Protein AF-A0A2S6NL66-F1 (afdb_monomer)

Radius of gyration: 20.99 Å; Cα contacts (8 Å, |Δi|>4): 215; chains: 1; bounding box: 62×36×63 Å

Sequence (212 aa):
MDPLLLLAYFTLPAAITLIAFAALKLHERSAPPGEDVSPSESEQHEQVVKAPINNGARLGTLNHSEDAIAVYDDVVARYDTAGDPGLREPVARALVNKGYTLSMLNRNAEAIAVYDEVVARFGTAGDPGLRRPVATALVNKGFTLGTLNRSAEAIAVYDEVVARFGTAGDPGLRELVARALADKGFTLGTLNRSAEAIAVYDEVVAHFGATG

Organism: Rhodopila globiformis (NCBI:txid1071)

Secondary structure (DSSP, 8-state):
--TTTTTTTSSS-HHHHHHHHHHHHHHTTTPPTT---PPPHHHHHHHHHHHHHHHHHHHHHTT-HHHHHHHHHHHHHHHTTS--HHHHHHHHHHHHHHHHHHHHTT-HHHHHHHHHHHHHHHTT---HHHHHHHHHHHHHHHHHHHHTT-HHHHHHHHHHHHHHHTT---HHHHHHHHHHHHHHHHHHHHTT-HHHHHHHHHHHHHHH----

Foldseek 3Di:
DDPVVVVVPPPDDPVVVVVVVVVVVVVVVPDDPDDPCPDDPLVVVVCVLVVLQVVLLVCLVVVVLVVSLVSLVVLLVVQVPPPDPSSLLSNLSSLLSNLVSCVVVVVLVVSLVSLVVLCVVQVPDPDPSSLLSNLSSLLVNLVSCVVVVVLVVSLVSLVVLCVRQVPPPDPSSLVSNLSSLQSNLVSCVVVVVNVVSVVSVVVSCVRPVPDD

pLDDT: mean 78.71, std 20.43, range [37.91, 98.75]

Nearest PDB structures (foldseek):
  9dze-assembly1_c  TM=5.487E-01  e=2.762E-02  synthetic construct
  5cwl-assembly2_B  TM=4.618E-01  e=5.402E-02  synthetic construct
  6e9x-assembly1_C  TM=4.009E-01  e=3.682E-02  synthetic construct
  6w2r-assembly1_A  TM=4.251E-01  e=6.221E-01  synthetic construct
  6xt4-assembly1_A  TM=4.272E-01  e=3.024E+00  synthetic construct

InterPro domains:
  IPR011990 Tetratricopeptide-like helical domain superfamily [G3DSA:1.25.40.10] (22-126)
  IPR011990 Tetratricopeptide-like helical domain superfamily [G3DSA:1.25.40.10] (127-210)
  IPR011990 Tetratricopeptide-like helical domain superfamily [SSF48452] (90-207)
  IPR019734 Tetratricopeptide repeat [PF13181] (135-162)
  IPR019734 Tetratricopeptide repeat [SM00028] (92-125)
  IPR019734 Tetratricopeptide repeat [SM00028] (135-168)
  IPR019734 Tetratricopeptide repeat [SM00028] (178-211)

Structure (mmCIF, N/CA/C/O backbone):
data_AF-A0A2S6NL66-F1
#
_entry.id   AF-A0A2S6NL66-F1
#
loop_
_atom_site.group_PDB
_atom_site.id
_atom_site.type_symbol
_atom_site.label_atom_id
_atom_site.label_alt_id
_atom_site.label_comp_id
_atom_site.label_asym_id
_atom_site.label_entity_id
_atom_site.label_seq_id
_atom_site.pdbx_PDB_ins_code
_atom_site.Cartn_x
_atom_site.Cartn_y
_atom_site.Cartn_z
_atom_site.occupancy
_atom_site.B_iso_or_equiv
_atom_site.auth_seq_id
_atom_site.auth_comp_id
_atom_site.auth_asym_id
_atom_site.auth_atom_id
_atom_site.pdbx_PDB_model_num
ATOM 1 N N . MET A 1 1 ? 30.990 -9.289 -36.488 1.00 45.16 1 MET A N 1
ATOM 2 C CA . MET A 1 1 ? 29.968 -8.323 -36.038 1.00 45.16 1 MET A CA 1
ATOM 3 C C . MET A 1 1 ? 28.789 -8.439 -36.975 1.00 45.16 1 MET A C 1
ATOM 5 O O . MET A 1 1 ? 28.997 -8.373 -38.180 1.00 45.16 1 MET A O 1
ATOM 9 N N . ASP A 1 2 ? 27.612 -8.714 -36.427 1.00 51.00 2 ASP A N 1
ATOM 10 C CA . ASP A 1 2 ? 26.409 -9.032 -37.193 1.00 51.00 2 ASP A CA 1
ATOM 11 C C . ASP A 1 2 ? 25.670 -7.734 -37.589 1.00 51.00 2 ASP A C 1
ATOM 13 O O . ASP A 1 2 ? 25.336 -6.943 -36.701 1.00 51.00 2 ASP A O 1
ATOM 17 N N . PRO A 1 3 ? 25.437 -7.455 -38.886 1.00 40.78 3 PRO A N 1
ATOM 18 C CA . PRO A 1 3 ? 24.793 -6.218 -39.339 1.00 40.78 3 PRO A CA 1
ATOM 19 C C . PRO A 1 3 ? 23.333 -6.064 -38.874 1.00 40.78 3 PRO A C 1
ATOM 21 O O . PRO A 1 3 ? 22.796 -4.959 -38.938 1.00 40.78 3 PRO A O 1
ATOM 24 N N . LEU A 1 4 ? 22.704 -7.122 -38.349 1.00 39.38 4 LEU A N 1
ATOM 25 C CA . LEU A 1 4 ? 21.351 -7.063 -37.783 1.00 39.38 4 LEU A CA 1
ATOM 26 C C . LEU A 1 4 ? 21.297 -6.468 -36.363 1.00 39.38 4 LEU A C 1
ATOM 28 O O . LEU A 1 4 ? 20.259 -5.944 -35.964 1.00 39.38 4 LEU A O 1
ATOM 32 N N . LEU A 1 5 ? 22.415 -6.451 -35.629 1.00 43.41 5 LEU A N 1
ATOM 33 C CA . LEU A 1 5 ? 22.511 -5.803 -34.311 1.00 43.41 5 LEU A CA 1
ATOM 34 C C . LEU A 1 5 ? 22.634 -4.270 -34.400 1.00 43.41 5 LEU A C 1
ATOM 36 O O . LEU A 1 5 ? 22.403 -3.576 -33.414 1.00 43.41 5 LEU A O 1
ATOM 40 N N . LEU A 1 6 ? 22.957 -3.725 -35.579 1.00 41.75 6 LEU A N 1
ATOM 41 C CA . LEU A 1 6 ? 23.128 -2.281 -35.781 1.00 41.75 6 LEU A CA 1
ATOM 42 C C . LEU A 1 6 ? 21.792 -1.535 -35.977 1.00 41.75 6 LEU A C 1
ATOM 44 O O . LEU A 1 6 ? 21.710 -0.332 -35.742 1.00 41.75 6 LEU A O 1
ATOM 48 N N . LEU A 1 7 ? 20.741 -2.243 -36.404 1.00 37.91 7 LEU A N 1
ATOM 49 C CA . LEU A 1 7 ? 19.448 -1.655 -36.780 1.00 37.91 7 LEU A CA 1
ATOM 50 C C . LEU A 1 7 ? 18.470 -1.501 -35.606 1.00 37.91 7 LEU A C 1
ATOM 52 O O . LEU A 1 7 ? 17.617 -0.619 -35.647 1.00 37.91 7 LEU A O 1
ATOM 56 N N . ALA A 1 8 ? 18.636 -2.269 -34.524 1.00 43.78 8 ALA A N 1
ATOM 57 C CA . ALA A 1 8 ? 17.844 -2.108 -33.298 1.00 43.78 8 ALA A CA 1
ATOM 58 C C . ALA A 1 8 ? 18.237 -0.859 -32.474 1.00 43.78 8 ALA A C 1
ATOM 60 O O . ALA A 1 8 ? 17.528 -0.472 -31.549 1.00 43.78 8 ALA A O 1
ATOM 61 N N . TYR A 1 9 ? 19.346 -0.200 -32.828 1.00 39.34 9 TYR A N 1
ATOM 62 C CA . TYR A 1 9 ? 19.868 0.985 -32.139 1.00 39.34 9 TYR A CA 1
ATOM 63 C C . TYR A 1 9 ? 19.238 2.315 -32.588 1.00 39.34 9 TYR A C 1
ATOM 65 O O . TYR A 1 9 ? 19.49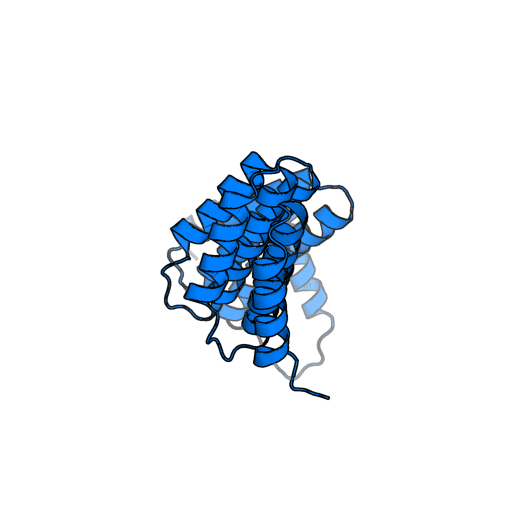2 3.344 -31.965 1.00 39.34 9 TYR A O 1
ATOM 73 N N . PHE A 1 10 ? 18.417 2.321 -33.645 1.00 43.12 10 PHE A N 1
ATOM 74 C CA . PHE A 1 10 ? 17.965 3.557 -34.301 1.00 43.12 10 PHE A CA 1
ATOM 75 C C . PHE A 1 10 ? 16.511 3.979 -34.026 1.00 43.12 10 PHE A C 1
ATOM 77 O O . PHE A 1 10 ? 16.032 4.928 -34.642 1.00 43.12 10 PHE A O 1
ATOM 84 N N . THR A 1 11 ? 15.806 3.341 -33.086 1.00 47.81 11 THR A N 1
ATOM 85 C CA . THR A 1 11 ? 14.387 3.652 -32.798 1.00 47.81 11 THR A CA 1
ATOM 86 C C . THR A 1 11 ? 14.088 4.056 -31.353 1.00 47.81 11 THR A C 1
ATOM 88 O O . THR A 1 11 ? 12.927 4.068 -30.953 1.00 47.81 11 THR A O 1
ATOM 91 N N . LEU A 1 12 ? 15.097 4.425 -30.559 1.00 40.97 12 LEU A N 1
ATOM 92 C CA . LEU A 1 12 ? 14.887 5.086 -29.265 1.00 40.97 12 LEU A CA 1
ATOM 93 C C . LEU A 1 12 ? 15.130 6.597 -29.408 1.00 40.97 12 LEU A C 1
ATOM 95 O O . LEU A 1 12 ? 16.060 6.995 -30.115 1.00 40.97 12 LEU A O 1
ATOM 99 N N . PRO A 1 13 ? 14.334 7.468 -28.758 1.00 49.12 13 PRO A N 1
ATOM 100 C CA . PRO A 1 13 ? 14.590 8.902 -28.784 1.00 49.12 13 PRO A CA 1
ATOM 101 C C . PRO A 1 13 ? 15.976 9.181 -28.184 1.00 49.12 13 PRO A C 1
ATOM 103 O O . PRO A 1 13 ? 16.259 8.834 -27.036 1.00 49.12 13 PRO A O 1
ATOM 106 N N . ALA A 1 14 ? 16.837 9.818 -28.984 1.00 42.53 14 ALA A N 1
ATOM 107 C CA . ALA A 1 14 ? 18.279 9.988 -28.769 1.00 42.53 14 ALA A CA 1
ATOM 108 C C . ALA A 1 14 ? 18.696 10.564 -27.397 1.00 42.53 14 ALA A C 1
ATOM 110 O O . ALA A 1 14 ? 19.851 10.433 -26.998 1.00 42.53 14 ALA A O 1
ATOM 111 N N . ALA A 1 15 ? 17.771 11.172 -26.649 1.00 39.12 15 ALA A N 1
ATOM 112 C CA . ALA A 1 15 ? 18.017 11.718 -25.317 1.00 39.12 15 ALA A CA 1
ATOM 113 C C . ALA A 1 15 ? 18.255 10.640 -24.240 1.00 39.12 15 ALA A C 1
ATOM 115 O O . ALA A 1 15 ? 19.050 10.857 -23.329 1.00 39.12 15 ALA A O 1
ATOM 116 N N . ILE A 1 16 ? 17.616 9.469 -24.344 1.00 42.53 16 ILE A N 1
ATOM 117 C CA . ILE A 1 16 ? 17.705 8.418 -23.311 1.00 42.53 16 ILE A CA 1
ATOM 118 C C . ILE A 1 16 ? 19.026 7.647 -23.431 1.00 42.53 16 ILE A C 1
ATOM 120 O O . ILE A 1 16 ? 19.705 7.413 -22.430 1.00 42.53 16 ILE A O 1
ATOM 124 N N . THR A 1 17 ? 19.459 7.349 -24.660 1.00 41.09 17 THR A N 1
ATOM 125 C CA . THR A 1 17 ? 20.779 6.760 -24.934 1.00 41.09 17 THR A CA 1
ATOM 126 C C . THR A 1 17 ? 21.905 7.688 -24.473 1.00 41.09 17 THR A C 1
ATOM 128 O O . THR A 1 17 ? 22.908 7.221 -23.941 1.00 41.09 17 THR A O 1
ATOM 131 N N . LEU A 1 18 ? 21.725 9.008 -24.602 1.00 40.62 18 LEU A N 1
ATOM 132 C CA . LEU A 1 18 ? 22.717 10.000 -24.187 1.00 40.62 18 LEU A CA 1
ATOM 133 C C . LEU A 1 18 ? 22.894 10.062 -22.659 1.00 40.62 18 LEU A C 1
ATOM 135 O O . LEU A 1 18 ? 24.019 10.226 -22.196 1.00 40.62 18 LEU A O 1
ATOM 139 N N . ILE A 1 19 ? 21.824 9.886 -21.872 1.00 48.31 19 ILE A N 1
ATOM 140 C CA . ILE A 1 19 ? 21.891 9.880 -20.397 1.00 48.31 19 ILE A CA 1
ATOM 141 C C . ILE A 1 19 ? 22.597 8.619 -19.886 1.00 48.31 19 ILE A C 1
ATOM 143 O O . ILE A 1 19 ? 23.478 8.719 -19.031 1.00 48.31 19 ILE A O 1
ATOM 147 N N . ALA A 1 20 ? 22.275 7.449 -20.448 1.00 40.19 20 ALA A N 1
ATOM 148 C CA . ALA A 1 20 ? 22.952 6.197 -20.108 1.00 40.19 20 ALA A CA 1
ATOM 149 C C . ALA A 1 20 ? 24.449 6.239 -20.475 1.00 40.19 20 ALA A C 1
ATOM 151 O O . ALA A 1 20 ? 25.298 5.832 -19.685 1.00 40.19 20 ALA A O 1
ATOM 152 N N . PHE A 1 21 ? 24.792 6.817 -21.631 1.00 46.84 21 PHE A N 1
ATOM 153 C CA . PHE A 1 21 ? 26.181 6.943 -22.084 1.00 46.84 21 PHE A CA 1
ATOM 154 C C . PHE A 1 21 ? 26.978 8.014 -21.313 1.00 46.84 21 PHE A C 1
ATOM 156 O O . PHE A 1 21 ? 28.174 7.849 -21.071 1.00 46.84 21 PHE A O 1
ATOM 163 N N . ALA A 1 22 ? 26.331 9.109 -20.895 1.00 43.69 22 ALA A N 1
ATOM 164 C CA . ALA A 1 22 ? 26.955 10.151 -20.079 1.00 43.69 22 ALA A CA 1
ATOM 165 C C . ALA A 1 22 ? 27.238 9.672 -18.646 1.00 43.69 22 ALA A C 1
ATOM 167 O O . ALA A 1 22 ? 28.292 10.000 -18.101 1.00 43.69 22 ALA A O 1
ATOM 168 N N . ALA A 1 23 ? 26.349 8.859 -18.063 1.00 43.44 23 ALA A N 1
ATOM 169 C CA . ALA A 1 23 ? 26.575 8.224 -16.765 1.00 43.44 23 ALA A CA 1
ATOM 170 C C . ALA A 1 23 ? 27.748 7.224 -16.808 1.00 43.44 23 ALA A C 1
ATOM 172 O O . ALA A 1 23 ? 28.585 7.237 -15.906 1.00 43.44 23 ALA A O 1
ATOM 173 N N . LEU A 1 24 ? 27.872 6.447 -17.896 1.00 43.16 24 LEU A N 1
ATOM 174 C CA . LEU A 1 24 ? 28.992 5.523 -18.126 1.00 43.16 24 LEU A CA 1
ATOM 175 C C . LEU A 1 24 ? 30.343 6.262 -18.205 1.00 43.16 24 LEU A C 1
ATOM 177 O O . LEU A 1 24 ? 31.284 5.942 -17.481 1.00 43.16 24 LEU A O 1
ATOM 181 N N . LYS A 1 25 ? 30.424 7.325 -19.020 1.00 46.97 25 LYS A N 1
ATOM 182 C CA . LYS A 1 25 ? 31.670 8.092 -19.219 1.00 46.97 25 LYS A CA 1
ATOM 183 C C . LYS A 1 25 ? 32.102 8.941 -18.022 1.00 46.97 25 LYS A C 1
ATOM 185 O O . LYS A 1 25 ? 33.284 9.272 -17.911 1.00 46.97 25 LYS A O 1
ATOM 190 N N . LEU A 1 26 ? 31.171 9.353 -17.158 1.00 47.03 26 LEU A N 1
ATOM 191 C CA . LEU A 1 26 ? 31.496 10.102 -15.938 1.00 47.03 26 LEU A CA 1
ATOM 192 C C . LEU A 1 26 ? 32.012 9.183 -14.821 1.00 47.03 26 LEU A C 1
ATOM 194 O O . LEU A 1 26 ? 32.865 9.614 -14.049 1.00 47.03 26 LEU A O 1
ATOM 198 N N . HIS A 1 27 ? 31.568 7.923 -14.774 1.00 44.78 27 HIS A N 1
ATOM 199 C CA . HIS A 1 27 ? 32.081 6.928 -13.830 1.00 44.78 27 HIS A CA 1
ATOM 200 C C . HIS A 1 27 ? 33.499 6.450 -14.202 1.00 44.78 27 HIS A C 1
ATOM 202 O O . HIS A 1 27 ? 34.377 6.408 -13.341 1.00 44.78 27 HIS A O 1
ATOM 208 N N . GLU A 1 28 ? 33.773 6.237 -15.497 1.00 42.09 28 GLU A N 1
ATOM 209 C CA . GLU A 1 28 ? 35.099 5.844 -16.018 1.00 42.09 28 GLU A CA 1
ATOM 210 C C . GLU A 1 28 ? 36.219 6.865 -15.741 1.00 42.09 28 GLU A C 1
ATOM 212 O O . GLU A 1 28 ? 37.400 6.528 -15.790 1.00 42.09 28 GLU A O 1
ATOM 217 N N . ARG A 1 29 ? 35.884 8.126 -15.436 1.00 46.22 29 ARG A N 1
ATOM 218 C CA . ARG A 1 29 ? 36.875 9.182 -15.160 1.00 46.22 29 ARG A CA 1
ATOM 219 C C . ARG A 1 29 ? 37.254 9.343 -13.687 1.00 46.22 29 ARG A C 1
ATOM 221 O O . ARG A 1 29 ? 38.150 10.137 -13.411 1.00 46.22 29 ARG A O 1
ATOM 228 N N . SER A 1 30 ? 36.603 8.638 -12.757 1.00 45.69 30 SER A N 1
ATOM 229 C CA . SER A 1 30 ? 36.762 8.891 -11.313 1.00 45.69 30 SER A CA 1
ATOM 230 C C . SER A 1 30 ? 37.245 7.695 -10.478 1.00 45.69 30 SER A C 1
ATOM 232 O O . SER A 1 30 ? 37.399 7.853 -9.265 1.00 45.69 30 SER A O 1
ATOM 234 N N . ALA A 1 31 ? 37.486 6.520 -11.064 1.00 41.09 31 ALA A N 1
ATOM 235 C CA . ALA A 1 31 ? 37.883 5.336 -10.298 1.00 41.09 31 ALA A CA 1
ATOM 236 C C . ALA A 1 31 ? 39.421 5.168 -10.231 1.00 41.09 31 ALA A C 1
ATOM 238 O O . ALA A 1 31 ? 40.091 5.269 -11.263 1.00 41.09 31 ALA A O 1
ATOM 239 N N . PRO A 1 32 ? 40.007 4.923 -9.040 1.00 42.50 32 PRO A N 1
ATOM 240 C CA . PRO A 1 32 ? 41.422 4.588 -8.906 1.00 42.50 32 PRO A CA 1
ATOM 241 C C . PRO A 1 32 ? 41.724 3.213 -9.537 1.00 42.50 32 PRO A C 1
ATOM 243 O O . PRO A 1 32 ? 40.875 2.322 -9.509 1.00 42.50 32 PRO A O 1
ATOM 246 N N . PRO A 1 33 ? 42.927 3.008 -10.102 1.00 40.75 33 PRO A N 1
ATOM 247 C CA . PRO A 1 33 ? 43.262 1.783 -10.819 1.00 40.75 33 PRO A CA 1
ATOM 248 C C . PRO A 1 33 ? 43.464 0.626 -9.831 1.00 40.75 33 PRO A C 1
ATOM 250 O O . PRO A 1 33 ? 44.398 0.667 -9.031 1.00 40.75 33 PRO A O 1
ATOM 253 N N . GLY A 1 34 ? 42.624 -0.413 -9.886 1.00 43.44 34 GLY A N 1
ATOM 254 C CA . GLY A 1 34 ? 42.891 -1.645 -9.132 1.00 43.44 34 GLY A CA 1
ATOM 255 C C . GLY A 1 34 ? 41.740 -2.625 -8.918 1.00 43.44 34 GLY A C 1
ATOM 256 O O . GLY A 1 34 ? 42.019 -3.772 -8.588 1.00 43.44 34 GLY A O 1
ATOM 257 N N . GLU A 1 35 ? 40.483 -2.239 -9.130 1.00 42.88 35 GLU A N 1
ATOM 258 C CA . GLU A 1 35 ? 39.345 -3.147 -8.942 1.00 42.88 35 GLU A CA 1
ATOM 259 C C . GLU A 1 35 ? 38.425 -3.059 -10.162 1.00 42.88 35 GLU A C 1
ATOM 261 O O . GLU A 1 35 ? 37.613 -2.146 -10.297 1.00 42.88 35 GLU A O 1
ATOM 266 N N . ASP A 1 36 ? 38.618 -3.981 -11.105 1.00 48.28 36 ASP A N 1
ATOM 267 C CA . ASP A 1 36 ? 37.723 -4.167 -12.246 1.00 48.28 36 ASP A CA 1
ATOM 268 C C . ASP A 1 36 ? 36.457 -4.874 -11.751 1.00 48.28 36 ASP A C 1
ATOM 270 O O . ASP A 1 36 ? 36.293 -6.087 -11.879 1.00 48.28 36 ASP A O 1
ATOM 274 N N . VAL A 1 37 ? 35.591 -4.113 -11.082 1.00 46.78 37 VAL A N 1
ATOM 275 C CA . VAL A 1 37 ? 34.251 -4.557 -10.691 1.00 46.78 37 VAL A CA 1
ATOM 276 C C . VAL A 1 37 ? 33.274 -4.024 -11.732 1.00 46.78 37 VAL A C 1
ATOM 278 O O . VAL A 1 37 ? 32.453 -3.147 -11.464 1.00 46.78 37 VAL A O 1
ATOM 281 N N . SER A 1 38 ? 33.409 -4.510 -12.969 1.00 49.84 38 SER A N 1
ATOM 282 C CA . SER A 1 38 ? 32.357 -4.348 -13.971 1.00 49.84 38 SER A CA 1
ATOM 283 C C . SER A 1 38 ? 31.061 -4.920 -13.377 1.00 49.84 38 SER A C 1
ATOM 285 O O . SER A 1 38 ? 31.068 -6.089 -12.974 1.00 49.84 38 SER A O 1
ATOM 287 N N . PRO A 1 39 ? 29.974 -4.132 -13.253 1.00 47.19 39 PRO A N 1
ATOM 288 C CA . PRO A 1 39 ? 28.744 -4.613 -12.639 1.00 47.19 39 PRO A CA 1
ATOM 289 C C . PRO A 1 39 ? 28.247 -5.841 -13.397 1.00 47.19 39 PRO A C 1
ATOM 291 O O . PRO A 1 39 ? 28.219 -5.837 -14.631 1.00 47.19 39 PRO A O 1
ATOM 294 N N . SER A 1 40 ? 27.852 -6.880 -12.668 1.00 51.97 40 SER A N 1
ATOM 295 C CA . SER A 1 40 ? 27.247 -8.082 -13.245 1.00 51.97 40 SER A CA 1
ATOM 296 C C . SER A 1 40 ? 26.033 -7.722 -14.113 1.00 51.97 40 SER A C 1
ATOM 298 O O . SER A 1 40 ? 25.358 -6.727 -13.856 1.00 51.97 40 SER A O 1
ATOM 300 N N . GLU A 1 41 ? 25.703 -8.526 -15.128 1.00 50.47 41 GLU A N 1
ATOM 301 C CA . GLU A 1 41 ? 24.532 -8.282 -15.997 1.00 50.47 41 GLU A CA 1
ATOM 302 C C . GLU A 1 41 ? 23.230 -8.095 -15.188 1.00 50.47 41 GLU A C 1
ATOM 304 O O . GLU A 1 41 ? 22.387 -7.270 -15.537 1.00 50.47 41 GLU A O 1
ATOM 309 N N . SER A 1 42 ? 23.105 -8.775 -14.041 1.00 50.19 42 SER A N 1
ATOM 310 C CA . SER A 1 42 ? 22.026 -8.575 -13.066 1.00 50.19 42 SER A CA 1
ATOM 311 C C . SER A 1 42 ? 22.019 -7.180 -12.439 1.00 50.19 42 SER A C 1
ATOM 313 O O . SER A 1 42 ? 20.963 -6.557 -12.358 1.00 50.19 42 SER A O 1
ATOM 315 N N . GLU A 1 43 ? 23.177 -6.659 -12.032 1.00 55.78 43 GLU A N 1
ATOM 316 C CA . GLU A 1 43 ? 23.298 -5.306 -11.473 1.00 55.78 43 GLU A CA 1
ATOM 317 C C . GLU A 1 43 ? 23.074 -4.238 -12.548 1.00 55.78 43 GLU A C 1
ATOM 319 O O . GLU A 1 43 ? 22.504 -3.183 -12.269 1.00 55.78 43 GLU A O 1
ATOM 324 N N . GLN A 1 44 ? 23.471 -4.514 -13.792 1.00 56.94 44 GLN A N 1
ATOM 325 C CA . GLN A 1 44 ? 23.210 -3.636 -14.931 1.00 56.94 44 GLN A CA 1
ATOM 326 C C . GLN A 1 44 ? 21.709 -3.561 -15.232 1.00 56.94 44 GLN A C 1
ATOM 328 O O . GLN A 1 44 ? 21.160 -2.462 -15.324 1.00 56.94 44 GLN A O 1
ATOM 333 N N . HIS A 1 45 ? 21.016 -4.701 -15.311 1.00 59.19 45 HIS A N 1
ATOM 334 C CA . HIS A 1 45 ? 19.562 -4.737 -15.480 1.00 59.19 45 HIS A CA 1
ATOM 335 C C . HIS A 1 45 ? 18.839 -4.054 -14.316 1.00 59.19 45 HIS A C 1
ATOM 337 O O . HIS A 1 45 ? 17.941 -3.238 -14.530 1.00 59.19 45 HIS A O 1
ATOM 343 N N . GLU A 1 46 ? 19.271 -4.301 -13.083 1.00 60.34 46 GLU A N 1
ATOM 344 C CA . GLU A 1 46 ? 18.687 -3.685 -11.898 1.00 60.34 46 GLU A CA 1
ATOM 345 C C . GLU A 1 46 ? 18.852 -2.154 -11.893 1.00 60.34 46 GLU A C 1
ATOM 347 O O . GLU A 1 46 ? 17.893 -1.425 -11.611 1.00 60.34 46 GLU A O 1
ATOM 352 N N . GLN A 1 47 ? 20.031 -1.636 -12.251 1.00 61.09 47 GLN A N 1
ATOM 353 C CA . GLN A 1 47 ? 20.271 -0.192 -12.349 1.00 61.09 47 GLN A CA 1
ATOM 354 C C . GLN A 1 47 ? 19.437 0.463 -13.453 1.00 61.09 47 GLN A C 1
ATOM 356 O O . GLN A 1 47 ? 18.865 1.538 -13.236 1.00 61.09 47 GLN A O 1
ATOM 361 N N . VAL A 1 48 ? 19.315 -0.201 -14.605 1.00 63.81 48 VAL A N 1
ATOM 362 C CA . VAL A 1 48 ? 18.533 0.283 -15.748 1.00 63.81 48 VAL A CA 1
ATOM 363 C C . VAL A 1 48 ? 17.050 0.439 -15.389 1.00 63.81 48 VAL A C 1
ATOM 365 O O . VAL A 1 48 ? 16.420 1.385 -15.860 1.00 63.81 48 VAL A O 1
ATOM 368 N N . VAL A 1 49 ? 16.497 -0.404 -14.509 1.00 63.16 49 VAL A N 1
ATOM 369 C CA . VAL A 1 49 ? 15.086 -0.295 -14.099 1.00 63.16 49 VAL A CA 1
ATOM 370 C C . VAL A 1 49 ? 14.887 0.595 -12.866 1.00 63.16 49 VAL A C 1
ATOM 372 O O . VAL A 1 49 ? 13.893 1.319 -12.766 1.00 63.16 49 VAL A O 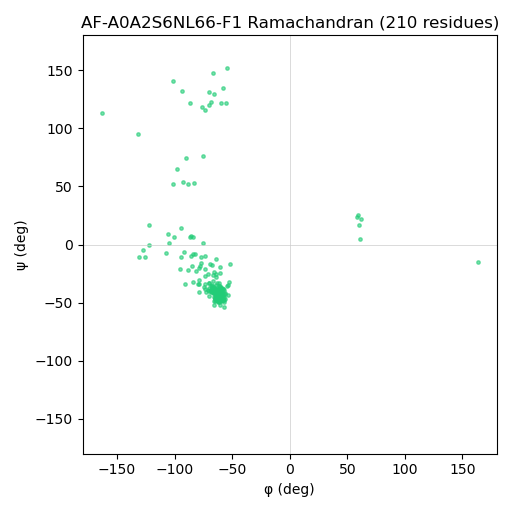1
ATOM 375 N N . LYS A 1 50 ? 15.828 0.615 -11.914 1.00 73.19 50 LYS A N 1
ATOM 376 C CA . LYS A 1 50 ? 15.721 1.475 -10.720 1.00 73.19 50 LYS A CA 1
ATOM 377 C C . LYS A 1 50 ? 15.794 2.963 -11.059 1.00 73.19 50 LYS A C 1
ATOM 379 O O . LYS A 1 50 ? 15.079 3.757 -10.444 1.00 73.19 50 LYS A O 1
ATOM 384 N N . ALA A 1 51 ? 16.624 3.345 -12.029 1.00 72.75 51 ALA A N 1
ATOM 385 C CA . ALA A 1 51 ? 16.800 4.736 -12.438 1.00 72.75 51 ALA A CA 1
ATOM 386 C C . ALA A 1 51 ? 15.489 5.426 -12.886 1.00 72.75 51 ALA A C 1
ATOM 388 O O . ALA A 1 51 ? 15.154 6.464 -12.304 1.00 72.75 51 ALA A O 1
ATOM 389 N N . PRO A 1 52 ? 14.701 4.884 -13.837 1.00 67.69 52 PRO A N 1
ATOM 390 C CA . PRO A 1 52 ? 13.437 5.495 -14.244 1.00 67.69 52 PRO A CA 1
ATOM 391 C C . PRO A 1 52 ? 12.393 5.491 -13.120 1.00 67.69 52 PRO A C 1
ATOM 393 O O . PRO A 1 52 ? 11.705 6.492 -12.945 1.00 67.69 52 PRO A O 1
ATOM 396 N N . ILE A 1 53 ? 12.325 4.450 -12.280 1.00 68.25 53 ILE A N 1
ATOM 397 C CA . ILE A 1 53 ? 11.392 4.426 -11.137 1.00 68.25 53 ILE A CA 1
ATOM 398 C C . ILE A 1 53 ? 11.697 5.561 -10.147 1.00 68.25 53 ILE A C 1
ATOM 400 O O . ILE A 1 53 ? 10.786 6.261 -9.692 1.00 68.25 53 ILE A O 1
ATOM 404 N N . ASN A 1 54 ? 12.977 5.769 -9.832 1.00 73.31 54 ASN A N 1
ATOM 405 C CA . ASN A 1 54 ? 13.416 6.847 -8.948 1.00 73.31 54 ASN A CA 1
ATOM 406 C C . ASN A 1 54 ? 13.200 8.226 -9.587 1.00 73.31 54 ASN A C 1
ATOM 408 O O . ASN A 1 54 ? 12.869 9.186 -8.890 1.00 73.31 54 ASN A O 1
ATOM 412 N N . ASN A 1 55 ? 13.363 8.330 -10.909 1.00 67.81 55 ASN A N 1
ATOM 413 C CA . ASN A 1 55 ? 13.077 9.555 -11.646 1.00 67.81 55 ASN A CA 1
ATOM 414 C C . ASN A 1 55 ? 11.585 9.908 -11.597 1.00 67.81 55 ASN A C 1
ATOM 416 O O . ASN A 1 55 ? 11.243 11.024 -11.217 1.00 67.81 55 ASN A O 1
ATOM 420 N N . GLY A 1 56 ? 10.697 8.948 -11.876 1.00 66.00 56 GLY A N 1
ATOM 421 C CA . GLY A 1 56 ? 9.253 9.141 -11.734 1.00 66.00 56 GLY A CA 1
ATOM 422 C C . GLY A 1 56 ? 8.872 9.586 -10.319 1.00 66.00 56 GLY A C 1
ATOM 423 O O . GLY A 1 56 ? 8.104 10.530 -10.152 1.00 66.00 56 GLY A O 1
ATOM 424 N N . ALA A 1 57 ? 9.494 8.998 -9.287 1.00 66.06 57 ALA A N 1
ATOM 425 C CA . ALA A 1 57 ? 9.186 9.348 -7.897 1.00 66.06 57 ALA A CA 1
ATOM 426 C C . ALA A 1 57 ? 9.567 10.803 -7.590 1.00 66.06 57 ALA A C 1
ATOM 428 O O . ALA A 1 57 ? 8.793 11.547 -6.990 1.00 66.06 57 ALA A O 1
ATOM 429 N N . ARG A 1 58 ? 10.736 11.238 -8.074 1.00 64.12 58 ARG A N 1
ATOM 430 C CA . ARG A 1 58 ? 11.181 12.632 -7.969 1.00 64.12 58 ARG A CA 1
ATOM 431 C C . ARG A 1 58 ? 10.272 13.585 -8.745 1.00 64.12 58 ARG A C 1
ATOM 433 O O . ARG A 1 58 ? 9.934 14.639 -8.217 1.00 64.12 58 ARG A O 1
ATOM 440 N N . LEU A 1 59 ? 9.843 13.233 -9.955 1.00 63.75 59 LEU A N 1
ATOM 441 C CA . LEU A 1 59 ? 8.926 14.065 -10.745 1.00 63.75 59 LEU A CA 1
ATOM 442 C C . LEU A 1 59 ? 7.576 14.253 -10.040 1.00 63.75 59 LEU A C 1
ATOM 444 O O . LEU A 1 59 ? 7.070 15.374 -9.987 1.00 63.75 59 LEU A O 1
ATOM 448 N N . GLY A 1 60 ? 7.060 13.199 -9.398 1.00 61.22 60 GLY A N 1
ATOM 449 C CA . GLY A 1 60 ? 5.871 13.283 -8.546 1.00 61.22 60 GLY A CA 1
ATOM 450 C C . GLY A 1 60 ? 6.030 14.286 -7.397 1.00 61.22 60 GLY A C 1
ATOM 451 O O . GLY A 1 60 ? 5.109 15.043 -7.109 1.00 61.22 60 GLY A O 1
ATOM 452 N N . THR A 1 61 ? 7.219 14.370 -6.785 1.00 64.50 61 THR A N 1
ATOM 453 C CA . THR A 1 61 ? 7.504 15.377 -5.740 1.00 64.50 61 THR A CA 1
ATOM 454 C C . THR A 1 61 ? 7.692 16.804 -6.269 1.00 64.50 61 THR A C 1
ATOM 456 O O . THR A 1 61 ? 7.526 17.755 -5.512 1.00 64.50 61 THR A O 1
ATOM 459 N N . LEU A 1 62 ? 8.009 16.971 -7.558 1.00 67.69 62 LEU A N 1
ATOM 460 C CA . LEU A 1 62 ? 8.214 18.269 -8.217 1.00 67.69 62 LEU A CA 1
ATOM 461 C C . LEU A 1 62 ? 6.949 18.799 -8.915 1.00 67.69 62 LEU A C 1
ATOM 463 O O . LEU A 1 62 ? 7.030 19.735 -9.704 1.00 67.69 62 LEU A O 1
ATOM 467 N N . ASN A 1 63 ? 5.782 18.216 -8.623 1.00 66.75 63 ASN A N 1
ATOM 468 C CA . ASN A 1 63 ? 4.497 18.555 -9.241 1.00 66.75 63 ASN A CA 1
ATOM 469 C C . ASN A 1 63 ? 4.449 18.317 -10.768 1.00 66.75 63 ASN A C 1
ATOM 471 O O . ASN A 1 63 ? 3.610 18.884 -11.465 1.00 66.75 63 ASN A O 1
ATOM 475 N N . HIS A 1 64 ? 5.328 17.455 -11.292 1.00 78.44 64 HIS A N 1
ATOM 476 C CA . HIS A 1 64 ? 5.322 16.964 -12.677 1.00 78.44 64 HIS A CA 1
ATOM 477 C C . HIS A 1 64 ? 4.721 15.552 -12.722 1.00 78.44 64 HIS A C 1
ATOM 479 O O . HIS A 1 64 ? 5.323 14.588 -13.197 1.00 78.44 64 HIS A O 1
ATOM 485 N N . SER A 1 65 ? 3.531 15.414 -12.144 1.00 80.94 65 SER A N 1
ATOM 486 C CA . SER A 1 65 ? 2.901 14.117 -11.891 1.00 80.94 65 SER A CA 1
ATOM 487 C C . SER A 1 65 ? 2.515 13.363 -13.169 1.00 80.94 65 SER A C 1
ATOM 489 O O . SER A 1 65 ? 2.577 12.139 -13.179 1.00 80.94 65 SER A O 1
ATOM 491 N N . GLU A 1 66 ? 2.170 14.061 -14.256 1.00 85.06 66 GLU A N 1
ATOM 492 C CA . GLU A 1 66 ? 1.880 13.414 -15.549 1.00 85.06 66 GLU A CA 1
ATOM 493 C C . GLU A 1 66 ? 3.151 12.845 -16.204 1.00 85.06 66 GLU A C 1
ATOM 495 O O . GLU A 1 66 ? 3.138 11.716 -16.691 1.00 85.06 66 GLU A O 1
ATOM 500 N N . ASP A 1 67 ? 4.283 13.555 -16.122 1.00 80.38 67 ASP A N 1
ATOM 501 C CA . ASP A 1 67 ? 5.575 13.037 -16.597 1.00 80.38 67 ASP A CA 1
ATOM 502 C C . ASP A 1 67 ? 6.009 11.810 -15.782 1.00 80.38 67 ASP A C 1
ATOM 504 O O . ASP A 1 67 ? 6.538 10.841 -16.328 1.00 80.38 67 ASP A O 1
ATOM 508 N N . ALA A 1 68 ? 5.754 11.819 -14.468 1.00 79.81 68 ALA A N 1
ATOM 509 C CA . ALA A 1 68 ? 5.999 10.666 -13.608 1.00 79.81 68 ALA A CA 1
ATOM 510 C C . ALA A 1 68 ? 5.173 9.444 -14.039 1.00 79.81 68 ALA A C 1
ATOM 512 O O . ALA A 1 68 ? 5.721 8.346 -14.146 1.00 79.81 68 ALA A O 1
ATOM 513 N N . ILE A 1 69 ? 3.880 9.636 -14.324 1.00 85.00 69 ILE A N 1
ATOM 514 C CA . ILE A 1 69 ? 2.991 8.573 -14.815 1.00 85.00 69 ILE A CA 1
ATOM 515 C C . ILE A 1 69 ? 3.511 8.008 -16.140 1.00 85.00 69 ILE A C 1
ATOM 517 O O . ILE A 1 69 ? 3.637 6.790 -16.258 1.00 85.00 69 ILE A O 1
ATOM 521 N N . ALA A 1 70 ? 3.899 8.868 -17.087 1.00 86.62 70 ALA A N 1
ATOM 522 C CA . ALA A 1 70 ? 4.449 8.435 -18.370 1.00 86.62 70 ALA A CA 1
ATOM 523 C C . ALA A 1 70 ? 5.733 7.599 -18.212 1.00 86.62 70 ALA A C 1
ATOM 525 O O . ALA A 1 70 ? 5.912 6.596 -18.901 1.00 86.62 70 ALA A O 1
ATOM 526 N N . VAL A 1 71 ? 6.612 7.967 -17.273 1.00 85.19 71 VAL A N 1
ATOM 527 C CA . VAL A 1 71 ? 7.820 7.184 -16.960 1.00 85.19 71 VAL A CA 1
ATOM 528 C C . VAL A 1 71 ? 7.467 5.811 -16.383 1.00 85.19 71 VAL A C 1
ATOM 530 O O . VAL A 1 71 ? 8.108 4.821 -16.733 1.00 85.19 71 VAL A O 1
ATOM 533 N N . TYR A 1 72 ? 6.459 5.716 -15.514 1.00 87.31 72 TYR A N 1
ATOM 534 C CA . TYR A 1 72 ? 6.030 4.420 -14.986 1.00 87.31 72 TYR A CA 1
ATOM 535 C C . TYR A 1 72 ? 5.386 3.538 -16.056 1.00 87.31 72 TYR A C 1
ATOM 537 O O . TYR A 1 72 ? 5.683 2.346 -16.099 1.00 87.31 72 TYR A O 1
ATOM 545 N N . ASP A 1 73 ? 4.571 4.112 -16.941 1.00 88.88 73 ASP A N 1
ATOM 546 C CA . ASP A 1 73 ? 3.980 3.389 -18.074 1.00 88.88 73 ASP A CA 1
ATOM 547 C C . ASP A 1 73 ? 5.045 2.830 -19.014 1.00 88.88 73 ASP A C 1
ATOM 549 O O . ASP A 1 73 ? 4.953 1.690 -19.463 1.00 88.88 73 ASP A O 1
ATOM 553 N N . ASP A 1 74 ? 6.100 3.600 -19.253 1.00 85.06 74 ASP A N 1
ATOM 554 C CA . ASP A 1 74 ? 7.235 3.186 -20.064 1.00 85.06 74 ASP A CA 1
ATOM 555 C C . ASP A 1 74 ? 8.049 2.050 -19.415 1.00 85.06 74 ASP A C 1
ATOM 557 O O . ASP A 1 74 ? 8.447 1.101 -20.093 1.00 85.06 74 ASP A O 1
ATOM 561 N N . VAL A 1 75 ? 8.240 2.085 -18.089 1.00 84.38 75 VAL A N 1
ATOM 562 C CA . VAL A 1 75 ? 8.836 0.966 -17.335 1.00 84.38 75 VAL A CA 1
ATOM 563 C C . VAL A 1 75 ? 7.980 -0.292 -17.477 1.00 84.38 75 VAL A C 1
ATOM 565 O O . VAL A 1 75 ? 8.508 -1.355 -17.797 1.00 84.38 75 VAL A O 1
ATOM 568 N N . VAL A 1 76 ? 6.664 -0.191 -17.284 1.00 86.44 76 VAL A N 1
ATOM 569 C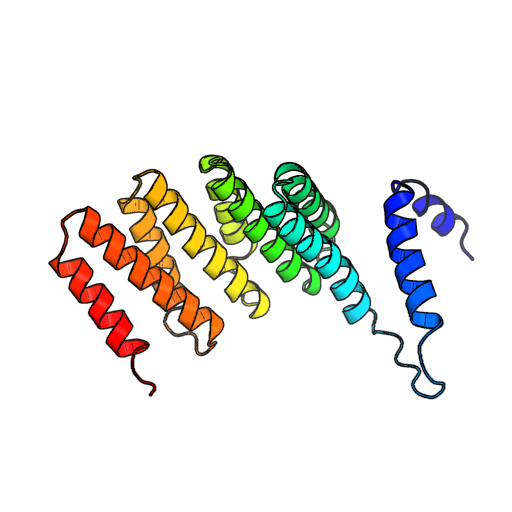 CA . VAL A 1 76 ? 5.765 -1.343 -17.436 1.00 86.44 76 VAL A CA 1
ATOM 570 C C . VAL A 1 76 ? 5.843 -1.877 -18.867 1.00 86.44 76 VAL A C 1
ATOM 572 O O . VAL A 1 76 ? 6.156 -3.045 -19.057 1.00 86.44 76 VAL A O 1
ATOM 575 N N . ALA A 1 77 ? 5.679 -1.031 -19.883 1.00 86.00 77 ALA A N 1
ATOM 576 C CA . ALA A 1 77 ? 5.684 -1.459 -21.281 1.00 86.00 77 ALA A CA 1
ATOM 577 C C . ALA A 1 77 ? 6.987 -2.157 -21.710 1.00 86.00 77 ALA A C 1
ATOM 579 O O . ALA A 1 77 ? 6.943 -3.110 -22.486 1.00 86.00 77 ALA A O 1
ATOM 580 N N . ARG A 1 78 ? 8.146 -1.705 -21.213 1.00 77.06 78 ARG A N 1
ATOM 581 C CA . ARG A 1 78 ? 9.449 -2.278 -21.589 1.00 77.06 78 ARG A CA 1
ATOM 582 C C . ARG A 1 78 ? 9.792 -3.573 -20.867 1.00 77.06 78 ARG A C 1
ATOM 584 O O . ARG A 1 78 ? 10.471 -4.415 -21.450 1.00 77.06 78 ARG A O 1
ATOM 591 N N . TYR A 1 79 ? 9.378 -3.719 -19.612 1.00 77.81 79 TYR A N 1
ATOM 592 C CA . TYR A 1 79 ? 9.825 -4.828 -18.764 1.00 77.81 79 TYR A CA 1
ATOM 593 C C . TYR A 1 79 ? 8.746 -5.890 -18.514 1.00 77.81 79 TYR A C 1
ATOM 595 O O . TYR A 1 79 ? 9.064 -6.959 -18.001 1.00 77.81 79 TYR A O 1
ATOM 603 N N . ASP A 1 80 ? 7.501 -5.656 -18.940 1.00 72.25 80 ASP A N 1
ATOM 604 C CA . ASP A 1 80 ? 6.407 -6.635 -18.850 1.00 72.25 80 ASP A CA 1
ATOM 605 C C . ASP A 1 80 ? 6.547 -7.783 -19.871 1.00 72.25 80 ASP A C 1
ATOM 607 O O . ASP A 1 80 ? 6.125 -8.908 -19.617 1.00 72.25 80 ASP A O 1
ATOM 611 N N . THR A 1 81 ? 7.210 -7.549 -21.011 1.00 60.34 81 THR A N 1
ATOM 612 C CA . THR A 1 81 ? 7.353 -8.549 -22.089 1.00 60.34 81 THR A CA 1
ATOM 613 C C . THR A 1 81 ? 8.525 -9.512 -21.915 1.00 60.34 81 THR A C 1
ATOM 615 O O . THR A 1 81 ? 8.645 -10.467 -22.679 1.00 60.34 81 THR A O 1
ATOM 618 N N . ALA A 1 82 ? 9.422 -9.270 -20.958 1.00 58.81 82 ALA A N 1
ATOM 619 C CA . ALA A 1 82 ? 10.693 -9.989 -20.886 1.00 58.81 82 ALA A CA 1
ATOM 620 C C . ALA A 1 82 ? 10.573 -11.409 -20.305 1.00 58.81 82 ALA A C 1
ATOM 622 O O . ALA A 1 82 ? 11.485 -12.212 -20.480 1.00 58.81 82 ALA A O 1
ATOM 623 N N . GLY A 1 83 ? 9.486 -11.726 -19.586 1.00 62.25 83 GLY A N 1
ATOM 624 C CA . GLY A 1 83 ? 9.343 -13.002 -18.869 1.00 62.25 83 GLY A CA 1
ATOM 625 C C . GLY A 1 83 ? 10.412 -13.242 -17.790 1.00 62.25 83 GLY A C 1
ATOM 626 O O . GLY A 1 83 ? 10.432 -14.309 -17.181 1.00 62.25 83 GLY A O 1
ATOM 627 N N . ASP A 1 84 ? 11.282 -12.258 -17.554 1.00 71.75 84 ASP A N 1
ATOM 628 C CA . ASP A 1 84 ? 12.397 -12.318 -16.623 1.00 71.75 84 ASP A CA 1
ATOM 629 C C . ASP A 1 84 ? 11.876 -12.171 -15.185 1.00 71.75 84 ASP A C 1
ATOM 631 O O . ASP A 1 84 ? 11.308 -11.127 -14.834 1.00 71.75 84 ASP A O 1
ATOM 635 N N . PRO A 1 85 ? 12.065 -13.189 -14.325 1.00 74.06 85 PRO A N 1
ATOM 636 C CA . PRO A 1 85 ? 11.706 -13.106 -12.916 1.00 74.06 85 PRO A CA 1
ATOM 637 C C . PRO A 1 85 ? 12.314 -11.889 -12.203 1.00 74.06 85 PRO A C 1
ATOM 639 O O . PRO A 1 85 ? 11.632 -11.285 -11.376 1.00 74.06 85 PRO A O 1
ATOM 642 N N . GLY A 1 86 ? 13.535 -11.477 -12.564 1.00 77.50 86 GLY A N 1
ATOM 643 C CA . GLY A 1 86 ? 14.237 -10.344 -11.951 1.00 77.50 86 GLY A CA 1
ATOM 644 C C . GLY A 1 86 ? 13.601 -8.980 -12.237 1.00 77.50 86 GLY A C 1
ATOM 645 O O . GLY A 1 86 ? 13.838 -8.017 -11.510 1.00 77.50 86 GLY A O 1
ATOM 646 N N . LEU A 1 87 ? 12.744 -8.889 -13.257 1.00 82.50 87 LEU A N 1
ATOM 647 C CA . LEU A 1 87 ? 12.068 -7.648 -13.642 1.00 82.50 87 LEU A CA 1
ATOM 648 C C . LEU A 1 87 ? 10.676 -7.491 -13.018 1.00 82.50 87 LEU A C 1
ATOM 650 O O . LEU A 1 87 ? 10.107 -6.396 -13.041 1.00 82.50 87 LEU A O 1
ATOM 654 N N . ARG A 1 88 ? 10.138 -8.544 -12.391 1.00 87.12 88 ARG A N 1
ATOM 655 C CA . ARG A 1 88 ? 8.782 -8.529 -11.820 1.00 87.12 88 ARG A CA 1
ATOM 656 C C . ARG A 1 88 ? 8.648 -7.561 -10.650 1.00 87.12 88 ARG A C 1
ATOM 658 O O . ARG A 1 88 ? 7.681 -6.804 -10.601 1.00 87.12 88 ARG A O 1
ATOM 665 N N . GLU A 1 89 ? 9.603 -7.559 -9.720 1.00 88.75 89 GLU A N 1
ATOM 666 C CA . GLU A 1 89 ? 9.586 -6.630 -8.582 1.00 88.75 89 GLU A CA 1
ATOM 667 C C . GLU A 1 89 ? 9.671 -5.161 -9.034 1.00 88.75 89 GLU A C 1
ATOM 669 O O . GLU A 1 89 ? 8.836 -4.357 -8.601 1.00 88.75 89 GLU A O 1
ATOM 674 N N . PRO A 1 90 ? 10.606 -4.771 -9.921 1.00 87.81 90 PRO A N 1
ATOM 675 C CA . PRO A 1 90 ? 10.631 -3.418 -10.457 1.00 87.81 90 PRO A CA 1
ATOM 676 C C . PRO A 1 90 ? 9.330 -2.985 -11.149 1.00 87.81 90 PRO A C 1
ATOM 678 O O . PRO A 1 90 ? 8.865 -1.870 -10.903 1.00 87.81 90 PRO A O 1
ATOM 681 N N . VAL A 1 91 ? 8.708 -3.855 -11.953 1.00 90.75 91 VAL A N 1
ATOM 682 C CA . VAL A 1 91 ? 7.409 -3.571 -12.593 1.00 90.75 91 VAL A CA 1
ATOM 683 C C . VAL A 1 91 ? 6.314 -3.374 -11.542 1.00 90.75 91 VAL A C 1
ATOM 685 O O . VAL A 1 91 ? 5.576 -2.389 -11.600 1.00 90.75 91 VAL A O 1
ATOM 688 N N . ALA A 1 92 ? 6.244 -4.243 -10.530 1.00 93.62 92 ALA A N 1
ATOM 689 C CA . ALA A 1 92 ? 5.290 -4.096 -9.432 1.00 93.62 92 ALA A CA 1
ATOM 690 C C . ALA A 1 92 ? 5.480 -2.762 -8.687 1.00 93.62 92 ALA A C 1
ATOM 692 O O . ALA A 1 92 ? 4.509 -2.061 -8.403 1.00 93.62 92 ALA A O 1
ATOM 693 N N . ARG A 1 93 ? 6.730 -2.359 -8.423 1.00 92.38 93 ARG A N 1
ATOM 694 C CA . ARG A 1 93 ? 7.046 -1.061 -7.804 1.00 92.38 93 ARG A CA 1
ATOM 695 C C . ARG A 1 93 ? 6.640 0.129 -8.673 1.00 92.38 93 ARG A C 1
ATOM 697 O O . ARG A 1 93 ? 6.144 1.119 -8.138 1.00 92.38 93 ARG A O 1
ATOM 704 N N . ALA A 1 94 ? 6.848 0.056 -9.987 1.00 90.94 94 ALA A N 1
ATOM 705 C CA . ALA A 1 94 ? 6.437 1.112 -10.910 1.00 90.94 94 ALA A CA 1
ATOM 706 C C . ALA A 1 94 ? 4.915 1.310 -10.893 1.00 90.94 94 ALA A C 1
ATOM 708 O O . ALA A 1 94 ? 4.450 2.441 -10.761 1.00 90.94 94 ALA A O 1
ATOM 709 N N . LEU A 1 95 ? 4.145 0.218 -10.924 1.00 96.38 95 LEU A N 1
ATOM 710 C CA . LEU A 1 95 ? 2.684 0.265 -10.817 1.00 96.38 95 LEU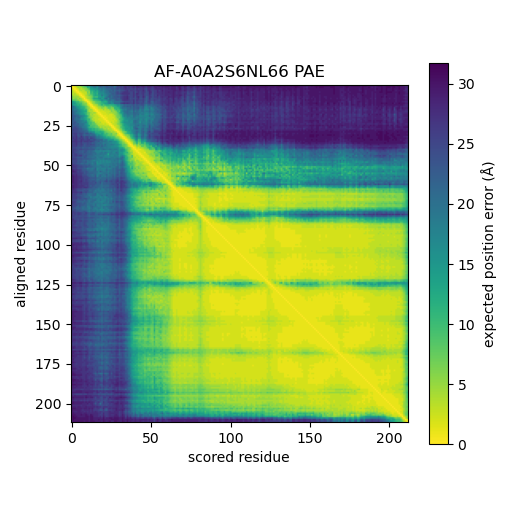 A CA 1
ATOM 711 C C . LEU A 1 95 ? 2.219 0.833 -9.468 1.00 96.38 95 LEU A C 1
ATOM 713 O O . LEU A 1 95 ? 1.359 1.709 -9.443 1.00 96.38 95 LEU A O 1
ATOM 717 N N . VAL A 1 96 ? 2.823 0.419 -8.346 1.00 97.00 96 VAL A N 1
ATOM 718 C CA . VAL A 1 96 ? 2.512 0.994 -7.021 1.00 97.00 96 VAL A CA 1
ATOM 719 C C . VAL A 1 96 ? 2.718 2.509 -7.013 1.00 97.00 96 VAL A C 1
ATOM 721 O O . VAL A 1 96 ? 1.849 3.249 -6.549 1.00 97.00 96 VAL A O 1
ATOM 724 N N . ASN A 1 97 ? 3.843 2.983 -7.550 1.00 93.50 97 ASN A N 1
ATOM 725 C CA . ASN A 1 97 ? 4.132 4.412 -7.589 1.00 93.50 97 ASN A CA 1
ATOM 726 C C . ASN A 1 97 ? 3.188 5.167 -8.533 1.00 93.50 97 ASN A C 1
ATOM 728 O O . ASN A 1 97 ? 2.720 6.245 -8.174 1.00 93.50 97 ASN A O 1
ATOM 732 N N . LYS A 1 98 ? 2.844 4.589 -9.691 1.00 94.50 98 LYS A N 1
ATOM 733 C CA . LYS A 1 98 ? 1.827 5.144 -10.595 1.00 94.50 98 LYS A CA 1
ATOM 734 C C . LYS A 1 98 ? 0.489 5.309 -9.878 1.00 94.50 98 LYS A C 1
ATOM 736 O O . LYS A 1 98 ? -0.094 6.390 -9.927 1.00 94.50 98 LYS A O 1
ATOM 741 N N . GLY A 1 99 ? 0.024 4.270 -9.182 1.00 96.69 99 GLY A N 1
ATOM 742 C CA . GLY A 1 99 ? -1.208 4.326 -8.394 1.00 96.69 99 GLY A CA 1
ATOM 743 C C . GLY A 1 99 ? -1.166 5.431 -7.336 1.00 96.69 99 GLY A C 1
ATOM 744 O O . GLY A 1 99 ? -2.125 6.191 -7.190 1.00 96.69 99 GLY A O 1
ATOM 745 N N . TYR A 1 100 ? -0.031 5.592 -6.651 1.00 93.31 100 TYR A N 1
ATOM 746 C CA . TYR A 1 100 ? 0.143 6.644 -5.647 1.00 93.31 100 TYR A CA 1
ATOM 747 C C . TYR A 1 100 ? 0.072 8.043 -6.270 1.00 93.31 100 TYR A C 1
ATOM 749 O O . TYR A 1 100 ? -0.686 8.893 -5.798 1.00 93.31 100 TYR A O 1
ATOM 757 N N . THR A 1 101 ? 0.794 8.273 -7.369 1.00 90.62 101 THR A N 1
ATOM 758 C CA . THR A 1 101 ? 0.769 9.544 -8.103 1.00 90.62 101 THR A CA 1
ATOM 759 C C . THR A 1 101 ? -0.635 9.879 -8.612 1.00 90.62 101 THR A C 1
ATOM 761 O O . THR A 1 101 ? -1.078 11.017 -8.467 1.00 90.62 101 THR A O 1
ATOM 764 N N . LEU A 1 102 ? -1.376 8.896 -9.134 1.00 94.81 102 LEU A N 1
ATOM 765 C CA . LEU A 1 102 ? -2.774 9.074 -9.541 1.00 94.81 102 LEU A CA 1
ATOM 766 C C . LEU A 1 102 ? -3.669 9.472 -8.359 1.00 94.81 102 LEU A C 1
ATOM 768 O O . LEU A 1 102 ? -4.491 10.380 -8.492 1.00 94.81 102 LEU A O 1
ATOM 772 N N . SER A 1 103 ? -3.490 8.851 -7.188 1.00 92.06 103 SER A N 1
ATOM 773 C CA . SER A 1 103 ? -4.252 9.215 -5.988 1.00 92.06 103 SER A CA 1
ATOM 774 C C . SER A 1 103 ? -3.955 10.650 -5.539 1.00 92.06 103 SER A C 1
ATOM 776 O O . SER A 1 103 ? -4.885 11.378 -5.199 1.00 92.06 103 SER A O 1
ATOM 778 N N . MET A 1 104 ? -2.695 11.093 -5.610 1.00 89.38 104 MET A N 1
ATOM 779 C CA . MET A 1 104 ? -2.303 12.479 -5.308 1.00 89.38 104 MET A CA 1
ATOM 780 C C . MET A 1 104 ? -2.915 13.500 -6.279 1.00 89.38 104 MET A C 1
ATOM 782 O O . MET A 1 104 ? -3.162 14.643 -5.901 1.00 89.38 104 MET A O 1
ATOM 786 N N . LEU A 1 105 ? -3.206 13.086 -7.515 1.00 90.44 105 LEU A N 1
ATOM 787 C CA . LEU A 1 105 ? -3.928 13.879 -8.513 1.00 90.44 105 LEU A CA 1
ATOM 788 C C . LEU A 1 105 ? -5.458 13.804 -8.371 1.00 90.44 105 LEU A C 1
ATOM 790 O O . LEU A 1 105 ? -6.175 14.322 -9.224 1.00 90.44 105 LEU A O 1
ATOM 794 N N . ASN A 1 106 ? -5.980 13.159 -7.323 1.00 92.56 106 ASN A N 1
ATOM 795 C CA . ASN A 1 106 ? -7.406 12.856 -7.141 1.00 92.56 106 ASN A CA 1
ATOM 796 C C . ASN A 1 106 ? -8.015 11.979 -8.255 1.00 92.56 106 ASN A C 1
ATOM 798 O O . ASN A 1 106 ? -9.238 11.848 -8.351 1.00 92.56 106 ASN A O 1
ATOM 802 N N . ARG A 1 107 ? -7.187 11.301 -9.062 1.00 96.56 107 ARG A N 1
ATOM 803 C CA . ARG A 1 107 ? -7.595 10.309 -10.075 1.00 96.56 107 ARG A CA 1
ATOM 804 C C . ARG A 1 107 ? -7.812 8.942 -9.413 1.00 96.56 107 ARG A C 1
ATOM 806 O O . ARG A 1 107 ? -7.244 7.923 -9.797 1.00 96.56 107 ARG A O 1
ATOM 813 N N . ASN A 1 108 ? -8.636 8.929 -8.364 1.00 95.56 108 ASN A N 1
ATOM 814 C CA . ASN A 1 108 ? -8.739 7.818 -7.411 1.00 95.56 108 ASN A CA 1
ATOM 815 C C . ASN A 1 108 ? -9.249 6.508 -8.040 1.00 95.56 108 ASN A C 1
ATOM 817 O O . ASN A 1 108 ? -8.795 5.434 -7.660 1.00 95.56 108 ASN A O 1
ATOM 821 N N . ALA A 1 109 ? -10.160 6.576 -9.016 1.00 96.81 109 ALA A N 1
ATOM 822 C CA . ALA A 1 109 ? -10.644 5.383 -9.718 1.00 96.81 109 ALA A CA 1
ATOM 823 C C . ALA A 1 109 ? -9.532 4.703 -10.538 1.00 96.81 109 ALA A C 1
ATOM 825 O O . ALA A 1 109 ? -9.417 3.480 -10.527 1.00 96.81 109 ALA A O 1
ATOM 826 N N . GLU A 1 110 ? -8.682 5.495 -11.195 1.00 97.69 110 GLU A N 1
ATOM 827 C CA . GLU A 1 110 ? -7.532 4.991 -11.950 1.00 97.69 110 GLU A CA 1
ATOM 828 C C . GLU A 1 110 ? -6.455 4.439 -11.011 1.00 97.69 110 GLU A C 1
ATOM 830 O O . GLU A 1 110 ? -5.900 3.377 -11.276 1.00 97.69 110 GLU A O 1
ATOM 835 N N . ALA A 1 111 ? -6.209 5.108 -9.880 1.00 98.00 111 ALA A N 1
ATOM 836 C CA . ALA A 1 111 ? -5.306 4.609 -8.845 1.00 98.00 111 ALA A CA 1
ATOM 837 C C . ALA A 1 111 ? -5.731 3.222 -8.337 1.00 98.00 111 ALA A C 1
ATOM 839 O O . ALA A 1 111 ? -4.910 2.309 -8.281 1.00 98.00 111 ALA A O 1
ATOM 840 N N . ILE A 1 112 ? -7.021 3.045 -8.024 1.00 98.62 112 ILE A N 1
ATOM 841 C CA . ILE A 1 112 ? -7.574 1.757 -7.583 1.00 98.62 112 ILE A CA 1
ATOM 842 C C . ILE A 1 112 ? -7.383 0.682 -8.657 1.00 98.62 112 ILE A C 1
ATOM 844 O O . ILE A 1 112 ? -6.916 -0.404 -8.327 1.00 98.62 112 ILE A O 1
ATOM 848 N N . ALA A 1 113 ? -7.669 0.989 -9.927 1.00 98.56 113 ALA A N 1
ATOM 849 C CA . ALA A 1 113 ? -7.473 0.042 -11.025 1.00 98.56 113 ALA A CA 1
ATOM 850 C C . ALA A 1 113 ? -6.004 -0.403 -11.158 1.00 98.56 113 ALA A C 1
ATOM 852 O O . ALA A 1 113 ? -5.736 -1.586 -11.358 1.00 98.56 113 ALA A O 1
ATOM 853 N N . VAL A 1 114 ? -5.050 0.517 -10.982 1.00 98.44 114 VAL A N 1
ATOM 854 C CA . VAL A 1 114 ? -3.613 0.196 -10.996 1.00 98.44 114 VAL A CA 1
ATOM 855 C C . VAL A 1 114 ? -3.210 -0.659 -9.787 1.00 98.44 114 VAL A C 1
ATOM 857 O O . VAL A 1 114 ? -2.418 -1.590 -9.926 1.00 98.44 114 VAL A O 1
ATOM 860 N N . TYR A 1 115 ? -3.754 -0.407 -8.594 1.00 98.62 115 TYR A N 1
ATOM 861 C CA . TYR A 1 115 ? -3.488 -1.274 -7.439 1.00 98.62 115 TYR A CA 1
ATOM 862 C C . TYR A 1 115 ? -4.093 -2.672 -7.609 1.00 98.62 115 TYR A C 1
ATOM 864 O O . TYR A 1 115 ? -3.444 -3.661 -7.263 1.00 98.62 115 TYR A O 1
ATOM 872 N N . ASP A 1 116 ? -5.292 -2.771 -8.184 1.00 98.56 116 ASP A N 1
ATOM 873 C CA . ASP A 1 116 ? -5.917 -4.052 -8.531 1.00 98.56 116 ASP A CA 1
ATOM 874 C C . ASP A 1 116 ? -5.079 -4.833 -9.543 1.00 98.56 116 ASP A C 1
ATOM 876 O O . ASP A 1 116 ? -4.912 -6.046 -9.410 1.00 98.56 116 ASP A O 1
ATOM 880 N N . GLU A 1 117 ? -4.475 -4.138 -10.504 1.00 97.38 117 GLU A N 1
ATOM 881 C CA . GLU A 1 117 ? -3.539 -4.724 -11.456 1.00 97.38 117 GLU A CA 1
ATOM 882 C C . GLU A 1 117 ? -2.293 -5.307 -10.768 1.00 97.38 117 GLU A C 1
ATOM 884 O O . GLU A 1 117 ? -1.892 -6.428 -11.090 1.00 97.38 117 GLU A O 1
ATOM 889 N N . VAL A 1 118 ? -1.712 -4.618 -9.775 1.00 97.50 118 VAL A N 1
ATOM 890 C CA . VAL A 1 118 ? -0.593 -5.163 -8.977 1.00 97.50 118 VAL A CA 1
ATOM 891 C C . VAL A 1 118 ? -1.003 -6.465 -8.287 1.00 97.50 118 VAL A C 1
ATOM 893 O O . VAL A 1 118 ? -0.281 -7.462 -8.357 1.00 97.50 118 VAL A O 1
ATOM 896 N N . VAL A 1 119 ? -2.171 -6.484 -7.641 1.00 97.25 119 VAL A N 1
ATOM 897 C CA . VAL A 1 119 ? -2.665 -7.666 -6.918 1.00 97.25 119 VAL A CA 1
ATOM 898 C C . VAL A 1 119 ? -2.973 -8.812 -7.883 1.00 97.25 119 VAL A C 1
ATOM 900 O O . VAL A 1 119 ? -2.611 -9.954 -7.601 1.00 97.25 119 VAL A O 1
ATOM 903 N N . ALA A 1 120 ? -3.577 -8.531 -9.037 1.00 96.31 120 ALA A N 1
ATOM 904 C CA . ALA A 1 120 ? -3.893 -9.541 -10.042 1.00 96.31 120 ALA A CA 1
ATOM 905 C C . ALA A 1 120 ? -2.632 -10.163 -10.664 1.00 96.31 120 ALA A C 1
ATOM 907 O O . ALA A 1 120 ? -2.562 -11.381 -10.830 1.00 96.31 120 ALA A O 1
ATOM 908 N N . ARG A 1 121 ? -1.618 -9.346 -10.982 1.00 92.38 121 ARG A N 1
ATOM 909 C CA . ARG A 1 121 ? -0.383 -9.801 -11.646 1.00 92.38 121 ARG A CA 1
ATOM 910 C C . ARG A 1 121 ? 0.612 -10.470 -10.693 1.00 92.38 121 ARG A C 1
ATOM 912 O O . ARG A 1 121 ? 1.342 -11.378 -11.101 1.00 92.38 121 ARG A O 1
ATOM 919 N N . PHE A 1 122 ? 0.675 -10.018 -9.440 1.00 93.69 122 PHE A N 1
ATOM 920 C CA . PHE A 1 122 ? 1.749 -10.393 -8.510 1.00 9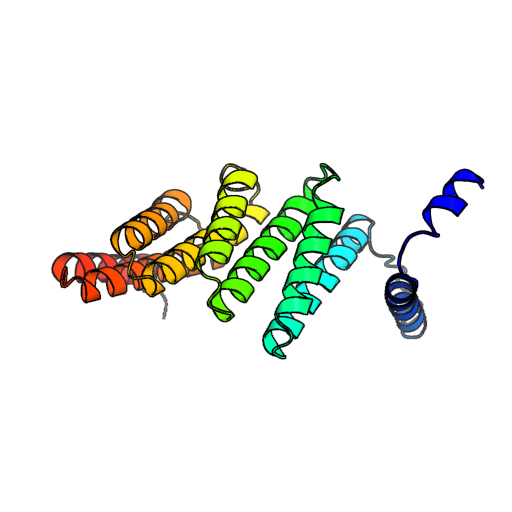3.69 122 PHE A CA 1
ATOM 921 C C . PHE A 1 122 ? 1.259 -10.971 -7.179 1.00 93.69 122 PHE A C 1
ATOM 923 O O . PHE A 1 122 ? 2.058 -11.529 -6.432 1.00 93.69 122 PHE A O 1
ATOM 930 N N . GLY A 1 123 ? -0.037 -10.894 -6.874 1.00 88.62 123 GLY A N 1
ATOM 931 C CA . GLY A 1 123 ? -0.572 -11.224 -5.552 1.00 88.62 123 GLY A CA 1
ATOM 932 C C . GLY A 1 123 ? -0.521 -12.703 -5.162 1.00 88.62 123 GLY A C 1
ATOM 933 O O . GLY A 1 123 ? -0.653 -13.006 -3.978 1.00 88.62 123 GLY A O 1
ATOM 934 N N . THR A 1 124 ? -0.334 -13.620 -6.113 1.00 87.06 124 THR A N 1
ATOM 935 C CA . THR A 1 124 ? -0.160 -15.064 -5.855 1.00 87.06 124 THR A CA 1
ATOM 936 C C . THR A 1 124 ? 1.287 -15.530 -6.014 1.00 87.06 124 THR A C 1
ATOM 938 O O . THR A 1 124 ? 1.571 -16.720 -5.874 1.00 87.06 124 THR A O 1
ATOM 941 N N . ALA A 1 125 ? 2.213 -14.619 -6.323 1.00 77.94 125 ALA A N 1
ATOM 942 C CA . ALA A 1 125 ? 3.606 -14.980 -6.511 1.00 77.94 125 ALA A CA 1
ATOM 943 C C . ALA A 1 125 ? 4.245 -15.361 -5.166 1.00 77.94 125 ALA A C 1
ATOM 945 O O . ALA A 1 125 ? 4.155 -14.621 -4.190 1.00 77.94 125 ALA A O 1
ATOM 946 N N . GLY A 1 126 ? 4.935 -16.504 -5.130 1.00 77.44 126 GLY A N 1
ATOM 947 C CA . GLY A 1 126 ? 5.722 -16.934 -3.966 1.00 77.44 126 GLY A CA 1
ATOM 948 C C . GLY A 1 126 ? 7.050 -16.186 -3.801 1.00 77.44 126 GLY A C 1
ATOM 949 O O . GLY A 1 126 ? 7.812 -16.500 -2.891 1.00 77.44 126 GLY A O 1
ATOM 950 N N . ASP A 1 127 ? 7.336 -15.229 -4.684 1.00 84.81 127 ASP A N 1
ATOM 951 C CA . ASP A 1 127 ? 8.566 -14.445 -4.683 1.00 84.81 127 ASP A CA 1
ATOM 952 C C . ASP A 1 127 ? 8.596 -13.475 -3.485 1.00 84.81 127 ASP A C 1
ATOM 954 O O . ASP A 1 127 ? 7.720 -12.605 -3.377 1.00 84.81 127 ASP A O 1
ATOM 958 N N . PRO A 1 128 ? 9.595 -13.579 -2.588 1.00 87.06 128 PRO A N 1
ATOM 959 C CA . PRO A 1 128 ? 9.761 -12.651 -1.476 1.00 87.06 128 PRO A CA 1
ATOM 960 C C . PRO A 1 128 ? 9.823 -11.174 -1.896 1.00 87.06 128 PRO A C 1
ATOM 962 O O . PRO A 1 128 ? 9.268 -10.336 -1.181 1.00 87.06 128 PRO A O 1
ATOM 965 N N . GLY A 1 129 ? 10.429 -10.856 -3.048 1.00 88.94 129 GLY A N 1
ATOM 966 C CA . GLY A 1 129 ? 10.581 -9.485 -3.552 1.00 88.94 129 GLY A CA 1
ATOM 967 C C . GLY A 1 129 ? 9.250 -8.823 -3.924 1.00 88.94 129 GLY A C 1
ATOM 968 O O . GLY A 1 129 ? 9.085 -7.610 -3.799 1.00 88.94 129 GLY A O 1
ATOM 969 N N . LEU A 1 130 ? 8.237 -9.621 -4.278 1.00 92.56 130 LEU A N 1
ATOM 970 C CA . LEU A 1 130 ? 6.907 -9.128 -4.656 1.00 92.56 130 LEU A CA 1
ATOM 971 C C . LEU A 1 130 ? 5.978 -8.878 -3.467 1.00 92.56 130 LEU A C 1
ATOM 973 O O . LEU A 1 130 ? 5.013 -8.120 -3.589 1.00 92.56 130 LEU A O 1
ATOM 977 N N . ARG A 1 131 ? 6.268 -9.458 -2.297 1.00 95.12 131 ARG A N 1
ATOM 978 C CA . ARG A 1 131 ? 5.379 -9.358 -1.130 1.00 95.12 131 ARG A CA 1
ATOM 979 C C . ARG A 1 131 ? 5.196 -7.915 -0.668 1.00 95.12 131 ARG A C 1
ATOM 981 O O . ARG A 1 131 ? 4.070 -7.509 -0.397 1.00 95.12 131 ARG A O 1
ATOM 988 N N . ARG A 1 132 ? 6.282 -7.135 -0.601 1.00 95.50 132 ARG A N 1
ATOM 989 C CA . ARG A 1 132 ? 6.229 -5.724 -0.180 1.00 95.50 132 ARG A CA 1
ATOM 990 C C . ARG A 1 132 ? 5.452 -4.851 -1.177 1.00 95.50 132 ARG A C 1
ATOM 992 O O . ARG A 1 132 ? 4.514 -4.202 -0.728 1.00 95.50 132 ARG A O 1
ATOM 999 N N . PRO A 1 133 ? 5.740 -4.851 -2.497 1.00 96.38 133 PRO A N 1
ATOM 1000 C CA . PRO A 1 133 ? 4.927 -4.123 -3.474 1.00 96.38 133 PRO A CA 1
ATOM 1001 C C . PRO A 1 133 ? 3.432 -4.460 -3.413 1.00 96.38 133 PRO A C 1
ATOM 1003 O O . PRO A 1 133 ? 2.607 -3.550 -3.429 1.00 96.38 133 PRO A O 1
ATOM 1006 N N . VAL A 1 134 ? 3.076 -5.744 -3.288 1.00 98.12 134 VAL A N 1
ATOM 1007 C CA . VAL A 1 134 ? 1.670 -6.173 -3.184 1.00 98.12 134 VAL A CA 1
ATOM 1008 C C . VAL A 1 134 ? 1.022 -5.648 -1.901 1.00 98.12 134 VAL A C 1
ATOM 1010 O O . VAL A 1 134 ? -0.081 -5.105 -1.955 1.00 98.12 134 VAL A O 1
ATOM 1013 N N . ALA A 1 135 ? 1.698 -5.762 -0.754 1.00 98.00 135 ALA A N 1
ATOM 1014 C CA . ALA A 1 135 ? 1.195 -5.225 0.509 1.00 98.00 135 ALA A CA 1
ATOM 1015 C C . ALA A 1 135 ? 1.012 -3.698 0.445 1.00 98.00 135 ALA A C 1
ATOM 1017 O O . ALA A 1 135 ? -0.034 -3.191 0.847 1.00 98.00 135 ALA A O 1
ATOM 1018 N N . THR A 1 136 ? 1.972 -2.967 -0.131 1.00 98.38 136 THR A N 1
ATOM 1019 C CA . THR A 1 136 ? 1.870 -1.513 -0.326 1.00 98.38 136 THR A CA 1
ATOM 1020 C C . THR A 1 136 ? 0.698 -1.139 -1.235 1.00 98.38 136 THR A C 1
ATOM 1022 O O . THR A 1 136 ? -0.031 -0.200 -0.921 1.00 98.38 136 THR A O 1
ATOM 1025 N N . ALA A 1 137 ? 0.478 -1.870 -2.335 1.00 98.56 137 ALA A N 1
ATOM 1026 C CA . ALA A 1 137 ? -0.659 -1.637 -3.227 1.00 98.56 137 ALA A CA 1
ATOM 1027 C C . ALA A 1 137 ? -1.997 -1.785 -2.491 1.00 98.56 137 ALA A C 1
ATOM 1029 O O . ALA A 1 137 ? -2.863 -0.925 -2.622 1.00 98.56 137 ALA A O 1
ATOM 1030 N N . LEU A 1 138 ? -2.153 -2.841 -1.685 1.00 98.75 138 LEU A N 1
ATOM 1031 C CA . LEU A 1 138 ? -3.367 -3.076 -0.904 1.00 98.75 138 LEU A CA 1
ATOM 1032 C C . LEU A 1 138 ? -3.586 -1.989 0.158 1.00 98.75 138 LEU A C 1
ATOM 1034 O O . LEU A 1 138 ? -4.681 -1.439 0.236 1.00 98.75 138 LEU A O 1
ATOM 1038 N N . VAL A 1 139 ? -2.555 -1.613 0.925 1.00 98.56 139 VAL A N 1
ATOM 1039 C CA . VAL A 1 139 ? -2.662 -0.524 1.917 1.00 98.56 139 VAL A CA 1
ATOM 1040 C C . VAL A 1 139 ? -3.083 0.785 1.247 1.00 98.56 139 VAL A C 1
ATOM 1042 O O . VAL A 1 139 ? -4.038 1.427 1.684 1.00 98.56 139 VAL A O 1
ATOM 1045 N N . ASN A 1 140 ? -2.430 1.156 0.143 1.00 98.44 140 ASN A N 1
ATOM 1046 C CA . ASN A 1 140 ? -2.771 2.379 -0.575 1.00 98.44 140 ASN A CA 1
ATOM 1047 C C . ASN A 1 140 ? -4.173 2.311 -1.199 1.00 98.44 140 ASN A C 1
ATOM 1049 O O . ASN A 1 140 ? -4.903 3.298 -1.148 1.00 98.44 140 ASN A O 1
ATOM 1053 N N . LYS A 1 141 ? -4.585 1.157 -1.739 1.00 98.62 141 LYS A N 1
ATOM 1054 C CA . LYS A 1 141 ? -5.948 0.941 -2.241 1.00 98.62 141 LYS A CA 1
ATOM 1055 C C . LYS A 1 141 ? -6.979 1.144 -1.133 1.00 98.62 141 LYS A C 1
ATOM 1057 O O . LYS A 1 141 ? -7.961 1.847 -1.357 1.00 98.62 141 LYS A O 1
ATOM 1062 N N . GLY A 1 142 ? -6.756 0.562 0.046 1.00 98.38 142 GLY A N 1
ATOM 1063 C CA . GLY A 1 142 ? -7.620 0.750 1.211 1.00 98.38 142 GLY A CA 1
ATOM 1064 C C . GLY A 1 142 ? -7.747 2.227 1.582 1.00 98.38 142 GLY A C 1
ATOM 1065 O O . GLY A 1 142 ? -8.862 2.730 1.742 1.00 98.38 142 GLY A O 1
ATOM 1066 N N . PHE A 1 143 ? -6.626 2.953 1.605 1.00 97.56 143 PHE A N 1
ATOM 1067 C CA . PHE A 1 143 ? -6.616 4.385 1.902 1.00 97.56 143 PHE A CA 1
ATOM 1068 C C . PHE A 1 143 ? -7.418 5.181 0.863 1.00 97.56 143 PHE A C 1
ATOM 1070 O O . PHE A 1 143 ? -8.315 5.942 1.225 1.00 97.56 143 PHE A O 1
ATOM 1077 N N . THR A 1 144 ? -7.166 4.958 -0.430 1.00 97.38 144 THR A N 1
ATOM 1078 C CA . THR A 1 144 ? -7.885 5.615 -1.534 1.00 97.38 144 THR A CA 1
ATOM 1079 C C . THR A 1 144 ? -9.383 5.268 -1.551 1.00 97.38 144 THR A C 1
ATOM 1081 O O . THR A 1 144 ? -10.211 6.106 -1.894 1.00 97.38 144 THR A O 1
ATOM 1084 N N . LEU A 1 145 ? -9.782 4.057 -1.154 1.00 98.19 145 LEU A N 1
ATOM 1085 C CA . LEU A 1 145 ? -11.199 3.713 -0.974 1.00 98.19 145 LEU A CA 1
ATOM 1086 C C . LEU A 1 145 ? -11.824 4.502 0.184 1.00 98.19 145 LEU A C 1
ATOM 1088 O O . LEU A 1 145 ? -12.944 5.001 0.057 1.00 98.19 145 LEU A O 1
ATOM 1092 N N . GLY A 1 146 ? -11.089 4.661 1.287 1.00 94.44 146 GLY A N 1
ATOM 1093 C CA . GLY A 1 146 ? -11.498 5.476 2.428 1.00 94.44 146 GLY A CA 1
ATOM 1094 C C . GLY A 1 146 ? -11.728 6.944 2.056 1.00 94.44 146 GLY A C 1
ATOM 1095 O O . GLY A 1 146 ? -12.757 7.505 2.427 1.00 94.44 146 GLY A O 1
ATOM 1096 N N . THR A 1 147 ? -10.844 7.551 1.254 1.00 91.88 147 THR A N 1
ATOM 1097 C CA . THR A 1 147 ? -11.021 8.945 0.787 1.00 91.88 147 THR A CA 1
ATOM 1098 C C . THR A 1 147 ? -12.253 9.127 -0.104 1.00 91.88 147 THR A C 1
ATOM 1100 O O . THR A 1 147 ? -12.831 10.211 -0.148 1.00 91.88 147 THR A O 1
ATOM 1103 N N . LEU A 1 148 ? -12.703 8.060 -0.770 1.00 95.50 148 LEU A N 1
ATOM 1104 C CA . LEU A 1 148 ? -13.946 8.019 -1.542 1.00 95.50 148 LEU A CA 1
ATOM 1105 C C . LEU A 1 148 ? -15.188 7.670 -0.700 1.00 95.50 148 LEU A C 1
ATOM 1107 O O . LEU A 1 148 ? -16.261 7.467 -1.265 1.00 95.50 148 LEU A O 1
ATOM 1111 N N . ASN A 1 149 ? -15.069 7.582 0.630 1.00 95.38 149 ASN A N 1
ATOM 1112 C CA . ASN A 1 149 ? -16.119 7.116 1.546 1.00 95.38 149 ASN A CA 1
ATOM 1113 C C . ASN A 1 149 ? -16.615 5.683 1.257 1.00 95.38 149 ASN A C 1
ATOM 1115 O O . ASN A 1 149 ? -17.718 5.303 1.650 1.00 95.38 149 ASN A O 1
ATOM 1119 N N . ARG A 1 150 ? -15.798 4.851 0.600 1.00 97.94 150 ARG A N 1
ATOM 1120 C CA . ARG A 1 150 ? -16.077 3.425 0.349 1.00 97.94 150 ARG A CA 1
ATOM 1121 C C . ARG A 1 150 ? -15.560 2.571 1.510 1.00 97.94 150 ARG A C 1
ATOM 1123 O O . ARG A 1 150 ? -14.806 1.618 1.326 1.00 97.94 150 ARG A O 1
ATOM 1130 N N . SER A 1 151 ? -15.958 2.931 2.730 1.00 97.00 151 SER A N 1
ATOM 1131 C CA . SER A 1 151 ? -15.362 2.430 3.976 1.00 97.00 151 SER A CA 1
ATOM 1132 C C . SER A 1 151 ? -15.458 0.912 4.155 1.00 97.00 151 SER A C 1
ATOM 1134 O O . SER A 1 151 ? -14.522 0.301 4.660 1.00 97.00 151 SER A O 1
ATOM 1136 N N . ALA A 1 152 ? -16.555 0.280 3.724 1.00 97.56 152 ALA A N 1
ATOM 1137 C CA . ALA A 1 152 ? -16.700 -1.177 3.814 1.00 97.56 152 ALA A CA 1
ATOM 1138 C C . ALA A 1 152 ? -15.673 -1.915 2.936 1.00 97.56 152 ALA A C 1
ATOM 1140 O O . ALA A 1 152 ? -15.101 -2.917 3.355 1.00 97.56 152 ALA A O 1
ATOM 1141 N N . GLU A 1 153 ? -15.401 -1.387 1.743 1.00 98.38 153 GLU A N 1
ATOM 1142 C CA . GLU A 1 153 ? -14.411 -1.950 0.824 1.00 98.38 153 GLU A CA 1
ATOM 1143 C C . GLU A 1 153 ? -12.987 -1.680 1.311 1.00 98.38 153 GLU A C 1
ATOM 1145 O O . GLU A 1 153 ? -12.140 -2.564 1.225 1.00 98.38 153 GLU A O 1
ATOM 1150 N N . ALA A 1 154 ? -12.730 -0.498 1.882 1.00 98.38 154 ALA A N 1
ATOM 1151 C CA . ALA A 1 154 ? -11.451 -0.189 2.516 1.00 98.38 154 ALA A CA 1
ATOM 1152 C C . ALA A 1 154 ? -11.128 -1.180 3.648 1.00 98.38 154 ALA A C 1
ATOM 1154 O O . ALA A 1 154 ? -10.042 -1.753 3.667 1.00 98.38 154 ALA A O 1
ATOM 1155 N N . ILE A 1 155 ? -12.091 -1.441 4.542 1.00 98.50 155 ILE A N 1
ATOM 1156 C CA . ILE A 1 155 ? -11.939 -2.416 5.634 1.00 98.50 155 ILE A CA 1
ATOM 1157 C C . ILE A 1 155 ? -11.632 -3.812 5.082 1.00 98.50 155 ILE A C 1
ATOM 1159 O O . ILE A 1 155 ? -10.687 -4.441 5.549 1.00 98.50 155 ILE A O 1
ATOM 1163 N N . ALA A 1 156 ? -12.366 -4.266 4.061 1.00 98.62 156 ALA A N 1
ATOM 1164 C CA . ALA A 1 156 ? -12.127 -5.572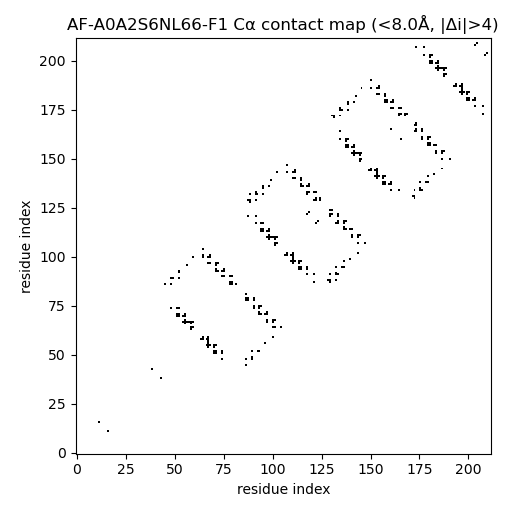 3.445 1.00 98.62 156 ALA A CA 1
ATOM 1165 C C . ALA A 1 156 ? -10.713 -5.691 2.845 1.00 98.62 156 ALA A C 1
ATOM 1167 O O . ALA A 1 156 ? -10.074 -6.734 2.966 1.00 98.62 156 ALA A O 1
ATOM 1168 N N . VAL A 1 157 ? -10.198 -4.616 2.239 1.00 98.75 157 VAL A N 1
ATOM 1169 C CA . VAL A 1 157 ? -8.825 -4.576 1.713 1.00 98.75 157 VAL A CA 1
ATOM 1170 C C . VAL A 1 157 ? -7.787 -4.602 2.842 1.00 98.75 157 VAL A C 1
ATOM 1172 O O . VAL A 1 157 ? -6.774 -5.288 2.720 1.00 98.75 157 VAL A O 1
ATOM 1175 N N . TYR A 1 158 ? -8.018 -3.912 3.962 1.00 98.50 158 TYR A N 1
ATOM 1176 C CA . TYR A 1 158 ? -7.113 -3.997 5.114 1.00 98.50 158 TYR A CA 1
ATOM 1177 C C . TYR A 1 158 ? -7.122 -5.388 5.761 1.00 98.50 158 TYR A C 1
ATOM 1179 O O . TYR A 1 158 ? -6.060 -5.899 6.115 1.00 98.50 158 TYR A O 1
ATOM 1187 N N . ASP A 1 159 ? -8.286 -6.034 5.846 1.00 98.38 159 ASP A N 1
ATOM 1188 C CA . ASP A 1 159 ? -8.402 -7.425 6.301 1.00 98.38 159 ASP A CA 1
ATOM 1189 C C . ASP A 1 159 ? -7.611 -8.381 5.403 1.00 98.38 159 ASP A C 1
ATOM 1191 O O . ASP A 1 159 ? -6.950 -9.300 5.888 1.00 98.38 159 ASP A O 1
ATOM 1195 N N . GLU A 1 160 ? -7.605 -8.132 4.094 1.00 98.19 160 GLU A N 1
ATOM 1196 C CA . GLU A 1 160 ? -6.796 -8.886 3.143 1.00 98.19 160 GLU A CA 1
ATOM 1197 C C . GLU A 1 160 ? -5.285 -8.718 3.386 1.00 98.19 160 GLU A C 1
ATOM 1199 O O . GLU A 1 160 ? -4.543 -9.702 3.311 1.00 98.19 160 GLU A O 1
ATOM 1204 N N . VAL A 1 161 ? -4.813 -7.511 3.729 1.00 98.06 161 VAL A N 1
ATOM 1205 C CA . VAL A 1 161 ? -3.402 -7.283 4.105 1.00 98.06 161 VAL A CA 1
ATOM 1206 C C . VAL A 1 161 ? -3.030 -8.132 5.320 1.00 98.06 161 VAL A C 1
ATOM 1208 O O . VAL A 1 161 ? -2.016 -8.833 5.294 1.00 98.06 161 VAL A O 1
ATOM 1211 N N . VAL A 1 162 ? -3.860 -8.112 6.365 1.00 96.50 162 VAL A N 1
ATOM 1212 C CA . VAL A 1 162 ? -3.626 -8.881 7.597 1.00 96.50 162 VAL A CA 1
ATOM 1213 C C . VAL A 1 162 ? -3.643 -10.382 7.308 1.00 96.50 162 VAL A C 1
ATOM 1215 O O . VAL A 1 162 ? -2.725 -11.094 7.712 1.00 96.50 162 VAL A O 1
ATOM 1218 N N . ALA A 1 163 ? -4.616 -10.867 6.535 1.00 96.62 163 ALA A N 1
ATOM 1219 C CA . ALA A 1 163 ? -4.722 -12.282 6.186 1.00 96.62 163 ALA A CA 1
ATOM 1220 C C . ALA A 1 163 ? -3.507 -12.795 5.392 1.00 96.62 163 ALA A C 1
ATOM 1222 O O . ALA A 1 163 ? -3.047 -13.916 5.616 1.00 96.62 163 ALA A O 1
ATOM 1223 N N . ARG A 1 164 ? -2.968 -11.988 4.467 1.00 95.06 164 ARG A N 1
ATOM 1224 C CA . ARG A 1 164 ? -1.839 -12.387 3.606 1.00 95.06 164 ARG A CA 1
ATOM 1225 C C . ARG A 1 164 ? -0.468 -12.192 4.259 1.00 95.06 164 ARG A C 1
ATOM 1227 O O . ARG A 1 164 ? 0.470 -12.932 3.947 1.00 95.06 164 ARG A O 1
ATOM 1234 N N . PHE A 1 165 ? -0.316 -11.184 5.119 1.00 94.88 165 PHE A N 1
ATOM 1235 C CA . PHE A 1 165 ? 0.997 -10.730 5.591 1.00 94.88 165 PHE A CA 1
ATOM 1236 C C . PHE A 1 165 ? 1.134 -10.640 7.115 1.00 94.88 165 PHE A C 1
ATOM 1238 O O . PHE A 1 165 ? 2.243 -10.405 7.589 1.00 94.88 165 PHE A O 1
ATOM 1245 N N . GLY A 1 166 ? 0.072 -10.881 7.888 1.00 91.94 166 GLY A N 1
ATOM 1246 C CA . GLY A 1 166 ? 0.046 -10.670 9.341 1.00 91.94 166 GLY A CA 1
ATOM 1247 C C . GLY A 1 166 ? 1.062 -11.482 10.148 1.00 91.94 166 GLY A C 1
ATOM 1248 O O . GLY A 1 166 ? 1.480 -11.053 11.217 1.00 91.94 166 GLY A O 1
ATOM 1249 N N . THR A 1 167 ? 1.524 -12.618 9.622 1.00 90.94 167 THR A N 1
ATOM 1250 C CA . THR A 1 167 ? 2.542 -13.469 10.266 1.00 90.94 167 THR A CA 1
ATOM 1251 C C . THR A 1 167 ? 3.947 -13.289 9.686 1.00 90.94 167 THR A C 1
ATOM 1253 O O . THR A 1 167 ? 4.861 -14.048 10.016 1.00 90.94 167 THR A O 1
ATOM 1256 N N . ALA A 1 168 ? 4.150 -12.320 8.786 1.00 88.25 168 ALA A N 1
ATOM 1257 C CA . ALA A 1 168 ? 5.448 -12.100 8.165 1.00 88.25 168 ALA A CA 1
ATOM 1258 C C . ALA A 1 168 ? 6.485 -11.629 9.200 1.00 88.25 168 ALA A C 1
ATOM 1260 O O . ALA A 1 168 ? 6.266 -10.659 9.919 1.00 88.25 168 ALA A O 1
ATOM 1261 N N . GLY A 1 169 ? 7.650 -12.284 9.234 1.00 87.50 169 GLY A N 1
ATOM 1262 C CA . GLY A 1 169 ? 8.791 -11.845 10.050 1.00 87.50 169 GLY A CA 1
ATOM 1263 C C . GLY A 1 169 ? 9.564 -10.662 9.454 1.00 87.50 169 GLY A C 1
ATOM 1264 O O . GLY A 1 169 ? 10.413 -10.084 10.125 1.00 87.50 169 GLY A O 1
ATOM 1265 N N . ASP A 1 170 ? 9.278 -10.299 8.201 1.00 91.06 170 ASP A N 1
ATOM 1266 C CA . ASP A 1 170 ? 9.915 -9.176 7.517 1.00 91.06 170 ASP A CA 1
ATOM 1267 C C . ASP A 1 170 ? 9.499 -7.832 8.151 1.00 91.06 170 ASP A C 1
ATOM 1269 O O . ASP A 1 170 ? 8.303 -7.528 8.167 1.00 91.06 170 ASP A O 1
ATOM 1273 N N . PRO A 1 171 ? 10.441 -6.996 8.629 1.00 90.25 171 PRO A N 1
ATOM 1274 C CA . PRO A 1 171 ? 10.108 -5.737 9.296 1.00 90.25 171 PRO A CA 1
ATOM 1275 C C . PRO A 1 171 ? 9.281 -4.772 8.438 1.00 90.25 171 PRO A C 1
ATOM 1277 O O . PRO A 1 171 ? 8.355 -4.150 8.950 1.00 90.25 171 PRO A O 1
ATOM 1280 N N . GLY A 1 172 ? 9.566 -4.685 7.134 1.00 90.19 172 GLY A N 1
ATOM 1281 C CA . GLY A 1 172 ? 8.824 -3.808 6.224 1.00 90.19 172 GLY A CA 1
ATOM 1282 C C . GLY A 1 172 ? 7.376 -4.262 6.021 1.00 90.19 172 GLY A C 1
ATOM 1283 O O . GLY A 1 172 ? 6.460 -3.445 6.031 1.00 90.19 172 GLY A O 1
ATOM 1284 N N . LEU A 1 173 ? 7.138 -5.571 5.895 1.00 93.75 173 LEU A N 1
ATOM 1285 C CA . LEU A 1 173 ? 5.777 -6.118 5.866 1.00 93.75 173 LEU A CA 1
ATOM 1286 C C . LEU A 1 173 ? 5.053 -5.927 7.199 1.00 93.75 173 LEU A C 1
ATOM 1288 O O . LEU A 1 173 ? 3.871 -5.598 7.192 1.00 93.75 173 LEU A O 1
ATOM 1292 N N . ARG A 1 174 ? 5.746 -6.093 8.331 1.00 93.75 174 ARG A N 1
ATOM 1293 C CA . ARG A 1 174 ? 5.173 -5.839 9.660 1.00 93.75 174 ARG A CA 1
ATOM 1294 C C . ARG A 1 174 ? 4.691 -4.399 9.805 1.00 93.75 174 ARG A C 1
ATOM 1296 O O . ARG A 1 174 ? 3.588 -4.184 10.295 1.00 93.75 174 ARG A O 1
ATOM 1303 N N . GLU A 1 175 ? 5.472 -3.432 9.335 1.00 93.50 175 GLU A N 1
ATOM 1304 C CA . GLU A 1 175 ? 5.076 -2.021 9.323 1.00 93.50 175 GLU A CA 1
ATOM 1305 C C . GLU A 1 175 ? 3.830 -1.782 8.454 1.00 93.50 175 GLU A C 1
ATOM 1307 O O . GLU A 1 175 ? 2.890 -1.116 8.887 1.00 93.50 175 GLU A O 1
ATOM 1312 N N . LEU A 1 176 ? 3.773 -2.381 7.260 1.00 96.25 176 LEU A N 1
ATOM 1313 C CA . LEU A 1 176 ? 2.607 -2.277 6.374 1.00 96.25 176 LEU A CA 1
ATOM 1314 C C . LEU A 1 176 ? 1.346 -2.911 6.981 1.00 96.25 176 LEU A C 1
ATOM 1316 O O . LEU A 1 176 ? 0.262 -2.345 6.852 1.00 96.25 176 LEU A O 1
ATOM 1320 N N . VAL A 1 177 ? 1.473 -4.050 7.668 1.00 96.62 177 VAL A N 1
ATOM 1321 C CA . VAL A 1 177 ? 0.359 -4.684 8.395 1.00 96.62 177 VAL A CA 1
ATOM 1322 C C . VAL A 1 177 ? -0.114 -3.796 9.543 1.00 96.62 177 VAL A C 1
ATOM 1324 O O . VAL A 1 177 ? -1.314 -3.561 9.675 1.00 96.62 177 VAL A O 1
ATOM 1327 N N . ALA A 1 178 ? 0.809 -3.263 10.348 1.00 94.94 178 ALA A N 1
ATOM 1328 C CA . ALA A 1 178 ? 0.469 -2.358 11.442 1.00 94.94 178 ALA A CA 1
ATOM 1329 C C . ALA A 1 178 ? -0.258 -1.106 10.927 1.00 94.94 178 ALA A C 1
ATOM 1331 O O . ALA A 1 178 ? -1.266 -0.692 11.501 1.00 94.94 178 ALA A O 1
ATOM 1332 N N . ARG A 1 179 ? 0.198 -0.549 9.798 1.00 95.94 179 ARG A N 1
ATOM 1333 C CA . ARG A 1 179 ? -0.473 0.565 9.123 1.00 95.94 179 ARG A CA 1
ATOM 1334 C C . ARG A 1 179 ? -1.878 0.192 8.648 1.00 95.94 179 ARG A C 1
ATOM 1336 O O . ARG A 1 179 ? -2.807 0.946 8.912 1.00 95.94 179 ARG A O 1
ATOM 1343 N N . ALA A 1 180 ? -2.053 -0.966 8.010 1.00 97.44 180 ALA A N 1
ATOM 1344 C CA . ALA A 1 180 ? -3.369 -1.437 7.569 1.00 97.44 180 ALA A CA 1
ATOM 1345 C C . ALA A 1 180 ? -4.360 -1.555 8.737 1.00 97.44 180 ALA A C 1
ATOM 1347 O O . ALA A 1 180 ? -5.501 -1.109 8.634 1.00 97.44 180 ALA A O 1
ATOM 1348 N N . LEU A 1 181 ? -3.920 -2.117 9.866 1.00 96.88 181 LEU A N 1
ATOM 1349 C CA . LEU A 1 181 ? -4.728 -2.211 11.081 1.00 96.88 181 LEU A CA 1
ATOM 1350 C C . LEU A 1 181 ? -5.054 -0.822 11.652 1.00 96.88 181 LEU A C 1
ATOM 1352 O O . LEU A 1 181 ? -6.205 -0.557 11.991 1.00 96.88 181 LEU A O 1
ATOM 1356 N N . ALA A 1 182 ? -4.086 0.095 11.710 1.00 95.19 182 ALA A N 1
ATOM 1357 C CA . ALA A 1 182 ? -4.328 1.457 12.183 1.00 95.19 182 ALA A CA 1
ATOM 1358 C C . ALA A 1 182 ? -5.356 2.203 11.310 1.00 95.19 182 ALA A C 1
ATOM 1360 O O . ALA A 1 182 ? -6.298 2.806 11.838 1.00 95.19 182 ALA A O 1
ATOM 1361 N N . ASP A 1 183 ? -5.224 2.102 9.984 1.00 95.94 183 ASP A N 1
ATOM 1362 C CA . ASP A 1 183 ? -6.140 2.715 9.020 1.00 95.94 183 ASP A CA 1
ATOM 1363 C C . ASP A 1 183 ? -7.535 2.053 9.063 1.00 95.94 183 ASP A C 1
ATOM 1365 O O . ASP A 1 183 ? -8.562 2.738 8.969 1.00 95.94 183 ASP A O 1
ATOM 1369 N N . LYS A 1 184 ? -7.606 0.733 9.295 1.00 97.25 184 LYS A N 1
ATOM 1370 C CA . LYS A 1 184 ? -8.861 0.009 9.559 1.00 97.25 184 LYS A CA 1
ATOM 1371 C C . LYS A 1 184 ? -9.538 0.515 10.831 1.00 97.25 184 LYS A C 1
ATOM 1373 O O . LYS A 1 184 ? -10.731 0.816 10.795 1.00 97.25 184 LYS A O 1
ATOM 1378 N N . GLY A 1 185 ? -8.798 0.637 11.934 1.00 96.06 185 GLY A N 1
ATOM 1379 C CA . GLY A 1 185 ? -9.305 1.165 13.203 1.00 96.06 185 GLY A CA 1
ATOM 1380 C C . GLY A 1 185 ? -9.859 2.582 13.047 1.00 96.06 185 GLY A C 1
ATOM 1381 O O . GLY A 1 185 ? -10.976 2.863 13.486 1.00 96.06 185 GLY A O 1
ATOM 1382 N N . PHE A 1 186 ? -9.143 3.442 12.315 1.00 94.69 186 PHE A N 1
ATOM 1383 C CA . PHE A 1 186 ? -9.600 4.799 12.014 1.00 94.69 186 PHE A CA 1
ATOM 1384 C C . PHE A 1 186 ? -10.909 4.779 11.214 1.00 94.69 186 PHE A C 1
ATOM 1386 O O . PHE A 1 186 ? -11.876 5.447 11.579 1.00 94.69 186 PHE A O 1
ATOM 1393 N N . THR A 1 187 ? -10.973 3.953 10.167 1.00 93.75 187 THR A N 1
ATOM 1394 C CA . THR A 1 187 ? -12.161 3.794 9.312 1.00 93.75 187 THR A CA 1
ATOM 1395 C C . THR A 1 187 ? -13.368 3.252 10.089 1.00 93.75 187 THR A C 1
ATOM 1397 O O . THR A 1 187 ? -14.498 3.679 9.873 1.00 93.75 187 THR A O 1
ATOM 1400 N N . LEU A 1 188 ? -13.162 2.330 11.030 1.00 95.12 188 LEU A N 1
ATOM 1401 C CA . LEU A 1 188 ? -14.222 1.850 11.922 1.00 95.12 188 LEU A CA 1
ATOM 1402 C C . LEU A 1 188 ? -14.712 2.959 12.861 1.00 95.12 188 LEU A C 1
ATOM 1404 O O . LEU A 1 188 ? -15.918 3.095 13.079 1.00 95.12 188 LEU A O 1
ATOM 1408 N N . GLY A 1 189 ? -13.794 3.783 13.370 1.00 92.69 189 GLY A N 1
ATOM 1409 C CA . GLY A 1 189 ? -14.112 4.950 14.188 1.00 92.69 189 GLY A CA 1
ATOM 1410 C C . GLY A 1 189 ? -14.986 5.968 13.452 1.00 92.69 189 GLY A C 1
ATOM 1411 O O . GLY A 1 189 ? -15.997 6.406 14.000 1.00 92.69 189 GLY A O 1
ATOM 1412 N N . THR A 1 190 ? -14.676 6.285 12.190 1.00 93.06 190 THR A N 1
ATOM 1413 C CA . THR A 1 190 ? -15.498 7.209 11.382 1.00 93.06 190 THR A CA 1
ATOM 1414 C C . THR A 1 190 ? -16.899 6.661 11.085 1.00 93.06 190 THR A C 1
ATOM 1416 O O . THR A 1 190 ? -17.833 7.436 10.888 1.00 93.06 190 THR A O 1
ATOM 1419 N N . LEU A 1 191 ? -17.078 5.337 11.129 1.00 93.75 191 LEU A N 1
ATOM 1420 C CA . LEU A 1 191 ? -18.377 4.661 11.035 1.00 93.75 191 LEU A CA 1
ATOM 1421 C C . LEU A 1 191 ? -19.104 4.511 12.387 1.00 93.75 191 LEU A C 1
ATOM 1423 O O . LEU A 1 191 ? -20.142 3.854 12.440 1.00 93.75 191 LEU A O 1
ATOM 1427 N N . ASN A 1 192 ? -18.589 5.092 13.478 1.00 95.19 192 ASN A N 1
ATOM 1428 C CA . ASN A 1 192 ? -19.093 4.922 14.850 1.00 95.19 192 ASN A CA 1
ATOM 1429 C C . ASN A 1 192 ? -19.086 3.463 15.356 1.00 95.19 192 ASN A C 1
ATOM 1431 O O . ASN A 1 192 ? -19.845 3.100 16.255 1.00 95.19 192 ASN A O 1
ATOM 1435 N N . ARG A 1 193 ? -18.208 2.610 14.813 1.00 95.50 193 ARG A N 1
ATOM 1436 C CA . ARG A 1 193 ? -18.015 1.212 15.241 1.00 95.50 193 ARG A CA 1
ATOM 1437 C C . ARG A 1 193 ? -16.897 1.116 16.283 1.00 95.50 193 ARG A C 1
ATOM 1439 O O . ARG A 1 193 ? -15.931 0.374 16.125 1.00 95.50 193 ARG A O 1
ATOM 1446 N N . SER A 1 194 ? -17.014 1.899 17.356 1.00 91.31 194 SER A N 1
ATOM 1447 C CA . SER A 1 194 ? -15.919 2.157 18.304 1.00 91.31 194 SER A CA 1
ATOM 1448 C C . SER A 1 194 ? -15.386 0.907 19.008 1.00 91.31 194 SER A C 1
ATOM 1450 O O . SER A 1 194 ? -14.184 0.806 19.224 1.00 91.31 194 SER A O 1
ATOM 1452 N N . ALA A 1 195 ? -16.248 -0.061 19.337 1.00 94.88 195 ALA A N 1
ATOM 1453 C CA . ALA A 1 195 ? -15.815 -1.312 19.965 1.00 94.88 195 ALA A CA 1
ATOM 1454 C C . ALA A 1 195 ? -14.886 -2.127 19.048 1.00 94.88 195 ALA A C 1
ATOM 1456 O O . ALA A 1 195 ? -13.886 -2.675 19.501 1.00 94.88 195 ALA A O 1
ATOM 1457 N N . GLU A 1 196 ? -15.185 -2.159 17.749 1.00 93.88 196 GLU A N 1
ATOM 1458 C CA . GLU A 1 196 ? -14.362 -2.855 16.758 1.00 93.88 196 GLU A CA 1
ATOM 1459 C C . GLU A 1 196 ? -13.072 -2.086 16.463 1.00 93.88 196 GLU A C 1
ATOM 1461 O O . GLU A 1 196 ? -12.021 -2.698 16.301 1.00 93.88 196 GLU A O 1
ATOM 1466 N N . ALA A 1 197 ? -13.125 -0.749 16.445 1.00 91.31 197 ALA A N 1
ATOM 1467 C CA . ALA A 1 197 ? -11.933 0.086 16.313 1.00 91.31 197 ALA A CA 1
ATOM 1468 C C . ALA A 1 197 ? -10.941 -0.143 17.468 1.00 91.31 197 ALA A C 1
ATOM 1470 O O . ALA A 1 197 ? -9.753 -0.327 17.220 1.00 91.31 197 ALA A O 1
ATOM 1471 N N . ILE A 1 198 ? -11.431 -0.187 18.715 1.00 92.00 198 ILE A N 1
ATOM 1472 C CA . ILE A 1 198 ? -10.610 -0.476 19.902 1.00 92.00 198 ILE A CA 1
ATOM 1473 C C . ILE A 1 198 ? -9.969 -1.859 19.789 1.00 92.00 198 ILE A C 1
ATOM 1475 O O . ILE A 1 198 ? -8.758 -1.968 19.941 1.00 92.00 198 ILE A O 1
ATOM 1479 N N . ALA A 1 199 ? -10.748 -2.889 19.439 1.00 93.00 199 ALA A N 1
ATOM 1480 C CA . ALA A 1 199 ? -10.219 -4.243 19.283 1.00 93.00 199 ALA A CA 1
ATOM 1481 C C . ALA A 1 199 ? -9.077 -4.313 18.251 1.00 93.00 199 ALA A C 1
ATOM 1483 O O . ALA A 1 199 ? -8.078 -4.993 18.475 1.00 93.00 199 ALA A O 1
ATOM 1484 N N . VAL A 1 200 ? -9.195 -3.573 17.143 1.00 90.75 200 VAL A N 1
ATOM 1485 C CA . VAL A 1 200 ? -8.141 -3.482 16.122 1.00 90.75 200 VAL A CA 1
ATOM 1486 C C . VAL A 1 200 ? -6.902 -2.742 16.641 1.00 90.75 200 VAL A C 1
ATOM 1488 O O . VAL A 1 200 ? -5.781 -3.170 16.377 1.00 90.75 200 VAL A O 1
ATOM 1491 N N . TYR A 1 201 ? -7.059 -1.652 17.396 1.00 86.12 201 TYR A N 1
ATOM 1492 C CA . TYR A 1 201 ? -5.911 -0.950 17.981 1.00 86.12 201 TYR A CA 1
ATOM 1493 C C . TYR A 1 201 ? -5.193 -1.777 19.052 1.00 86.12 201 TYR A C 1
ATOM 1495 O O . TYR A 1 201 ? -3.961 -1.774 19.095 1.00 86.12 201 TYR A O 1
ATOM 1503 N N . ASP A 1 202 ? -5.936 -2.531 19.860 1.00 88.5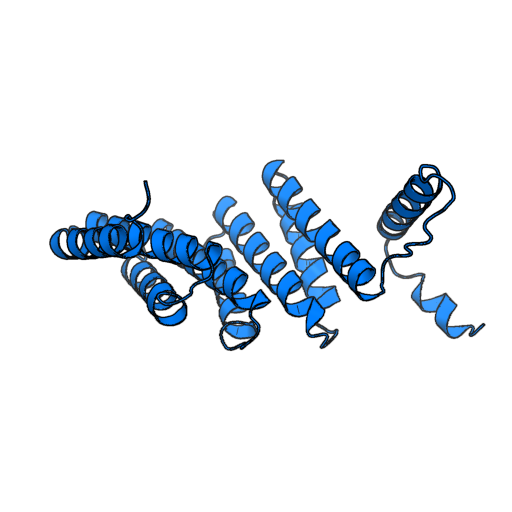0 202 ASP A N 1
ATOM 1504 C CA . ASP A 1 202 ? -5.363 -3.467 20.827 1.00 88.50 202 ASP A CA 1
ATOM 1505 C C . ASP A 1 202 ? -4.539 -4.554 20.118 1.00 88.50 202 ASP A C 1
ATOM 1507 O O . ASP A 1 202 ? -3.445 -4.894 20.572 1.00 88.50 202 ASP A O 1
ATOM 1511 N N . GLU A 1 203 ? -5.003 -5.047 18.962 1.00 87.00 203 GLU A N 1
ATOM 1512 C CA . GLU A 1 203 ? -4.241 -5.978 18.121 1.00 87.00 203 GLU A CA 1
ATOM 1513 C C . GLU A 1 203 ? -2.911 -5.367 17.655 1.00 87.00 203 GLU A C 1
ATOM 1515 O O . GLU A 1 203 ? -1.873 -6.033 17.738 1.00 87.00 203 GLU A O 1
ATOM 1520 N N . VAL A 1 204 ? -2.911 -4.095 17.230 1.00 84.56 204 VAL A N 1
ATOM 1521 C CA . VAL A 1 204 ? -1.681 -3.383 16.841 1.00 84.56 204 VAL A CA 1
ATOM 1522 C C . VAL A 1 204 ? -0.703 -3.307 18.010 1.00 84.56 204 VAL A C 1
ATOM 1524 O O . VAL A 1 204 ? 0.471 -3.647 17.859 1.00 84.56 204 VAL A O 1
ATOM 1527 N N . VAL A 1 205 ? -1.167 -2.894 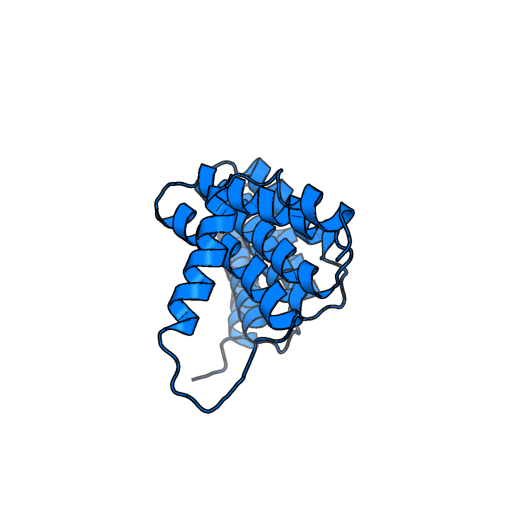19.190 1.00 84.00 205 VAL A N 1
ATOM 1528 C CA . VAL A 1 205 ? -0.311 -2.770 20.379 1.00 84.00 205 VAL A CA 1
ATOM 1529 C C . VAL A 1 205 ? 0.236 -4.133 20.805 1.00 84.00 205 VAL A C 1
ATOM 1531 O O . VAL A 1 205 ? 1.429 -4.249 21.080 1.00 84.00 205 VAL A O 1
ATOM 1534 N N . ALA A 1 206 ? -0.589 -5.181 20.801 1.00 83.94 206 ALA A N 1
ATOM 1535 C CA . ALA A 1 206 ? -0.168 -6.523 21.193 1.00 83.94 206 ALA A CA 1
ATOM 1536 C C . ALA A 1 206 ? 0.910 -7.111 20.262 1.00 83.94 206 ALA A C 1
ATOM 1538 O O . ALA A 1 206 ? 1.847 -7.753 20.737 1.00 8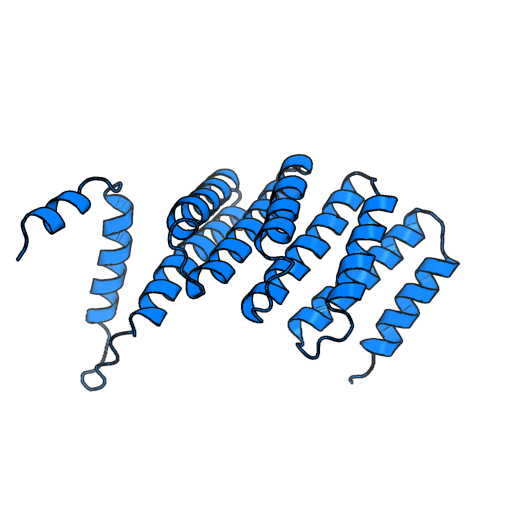3.94 206 ALA A O 1
ATOM 1539 N N . HIS A 1 207 ? 0.805 -6.882 18.949 1.00 78.38 207 HIS A N 1
ATOM 1540 C CA . HIS A 1 207 ? 1.695 -7.495 17.952 1.00 78.38 207 HIS A CA 1
ATOM 1541 C C . HIS A 1 207 ? 2.887 -6.614 17.542 1.00 78.38 207 HIS A C 1
ATOM 1543 O O . HIS A 1 207 ? 3.898 -7.124 17.038 1.00 78.38 207 HIS A O 1
ATOM 1549 N N . PHE A 1 208 ? 2.795 -5.297 17.745 1.00 79.25 208 PHE A N 1
ATOM 1550 C CA . PHE A 1 208 ? 3.794 -4.328 17.278 1.00 79.25 208 PHE A CA 1
ATOM 1551 C C . PHE A 1 208 ? 4.259 -3.335 18.352 1.00 79.25 208 PHE A C 1
ATOM 1553 O O . PHE A 1 208 ? 5.262 -2.664 18.139 1.00 79.25 208 PHE A O 1
ATOM 1560 N N . GLY A 1 209 ? 3.598 -3.265 19.511 1.00 67.56 209 GLY A N 1
ATOM 1561 C CA . GLY A 1 209 ? 3.960 -2.363 20.613 1.00 67.56 209 GLY A CA 1
ATOM 1562 C C . GLY A 1 209 ? 5.086 -2.866 21.524 1.00 67.56 209 GLY A C 1
ATOM 1563 O O . GLY A 1 209 ? 5.564 -2.118 22.372 1.00 67.56 209 GLY A O 1
ATOM 1564 N N . ALA A 1 210 ? 5.541 -4.113 21.369 1.00 61.81 210 ALA A N 1
ATOM 1565 C CA . ALA A 1 210 ? 6.613 -4.680 22.186 1.00 61.81 210 ALA A CA 1
ATOM 1566 C C . ALA A 1 210 ? 8.006 -4.438 21.575 1.00 61.81 210 ALA A C 1
ATOM 1568 O O . ALA A 1 210 ? 8.621 -5.373 21.073 1.00 61.81 210 ALA A O 1
ATOM 1569 N N . THR A 1 211 ? 8.507 -3.202 21.663 1.00 50.59 211 THR A N 1
ATOM 1570 C CA . THR A 1 211 ? 9.949 -2.879 21.734 1.00 50.59 211 THR A CA 1
ATOM 1571 C C . THR A 1 211 ? 10.154 -1.449 22.251 1.00 50.59 211 THR A C 1
ATOM 1573 O O . THR A 1 211 ? 9.867 -0.514 21.510 1.00 50.59 211 THR A O 1
ATOM 1576 N N . GLY A 1 212 ? 10.737 -1.313 23.453 1.00 46.88 212 GLY A N 1
ATOM 1577 C CA . GLY A 1 212 ? 11.520 -0.142 23.895 1.00 46.88 212 GLY A CA 1
ATOM 1578 C C . GLY A 1 212 ? 10.757 1.011 24.523 1.00 46.88 212 GLY A C 1
ATOM 1579 O O . GLY A 1 212 ? 10.426 1.947 23.770 1.00 46.88 212 GLY A O 1
#

Mean predicted aligned error: 12.11 Å

Solvent-accessible surface area (backbone atoms only — not comparable to full-atom values): 11636 Å² total; per-residue (Å²): 137,66,80,75,69,64,63,76,72,74,80,63,72,69,68,59,62,47,52,60,51,50,55,53,59,58,52,74,73,72,67,77,95,85,72,92,73,74,72,50,72,69,54,47,54,49,49,66,54,48,51,50,50,52,48,22,54,52,28,42,75,69,75,38,45,68,62,14,40,54,40,28,52,50,48,38,68,68,48,69,78,66,82,49,75,85,42,50,41,61,40,39,45,25,40,40,50,37,18,50,50,28,40,76,71,68,41,44,71,60,14,40,53,37,24,51,47,39,40,73,78,43,57,85,58,89,50,76,72,38,51,53,41,36,47,51,20,38,45,52,36,19,50,54,27,41,77,70,69,38,46,72,59,14,39,53,35,25,50,47,40,39,75,76,38,62,84,50,85,49,67,70,46,41,51,52,31,46,46,24,38,52,53,34,19,51,52,27,43,79,69,70,38,52,72,61,15,49,55,36,48,51,49,40,45,72,77,68,57,84,71,135